Protein 1KS5 (pdb70)

B-factor: mean 24.03, std 9.46, range [11.28, 60.17]

Nearest PDB structures (foldseek):
  1ks5-assembly1_A  TM=1.005E+00  e=7.597E-47  Aspergillus niger
  7eej-assembly1_A  TM=9.733E-01  e=2.278E-31  Chaetomium sp.
  4npr-assembly1_A  TM=9.470E-01  e=6.626E-25  Aspergillus niveus
  3vlb-assembly2_D  TM=9.330E-01  e=2.491E-25  Aspergillus aculeatus
  2jem-assembly2_B  TM=8.799E-01  e=4.625E-18  Bacillus licheniformis

Structure (mmCIF, N/CA/C/O backbone):
data_1KS5
#
_entry.id   1KS5
#
_cell.length_a   131.57
_cell.length_b   131.57
_cell.length_c   71.64
_cell.angle_alpha   90.00
_cell.angle_beta   90.00
_cell.angle_gamma   90.00
#
_symmetry.space_group_name_H-M   'I 4 2 2'
#
loop_
_entity.id
_entity.type
_entity.pdbx_description
1 polymer 'Endoglucanase A'
2 water water
#
loop_
_atom_site.group_PDB
_atom_site.id
_atom_site.type_symbol
_atom_site.label_atom_id
_atom_site.label_alt_id
_atom_site.label_comp_id
_atom_site.label_asym_id
_atom_site.label_entity_id
_atom_site.label_seq_id
_atom_site.pdbx_PDB_ins_code
_atom_site.Cartn_x
_atom_site.Cartn_y
_atom_site.Cartn_z
_atom_site.occupancy
_atom_site.B_iso_or_equiv
_atom_site.auth_seq_id
_atom_site.auth_comp_id
_atom_site.auth_asym_id
_atom_site.auth_atom_id
_atom_site.pdbx_PDB_model_num
ATOM 1 N N . GLN A 1 1 ? 106.612 87.514 -23.687 1.00 27.63 1 GLN A N 1
ATOM 2 C CA . GLN A 1 1 ? 106.620 88.080 -22.314 1.00 27.90 1 GLN A CA 1
ATOM 3 C C . GLN A 1 1 ? 106.037 87.053 -21.347 1.00 27.12 1 GLN A C 1
ATOM 4 O O . GLN A 1 1 ? 104.998 86.459 -21.630 1.00 26.32 1 GLN A O 1
ATOM 10 N N . THR A 1 2 ? 106.717 86.832 -20.224 1.00 24.15 2 THR A N 1
ATOM 11 C CA . THR A 1 2 ? 106.249 85.893 -19.207 1.00 23.87 2 THR A CA 1
ATOM 12 C C . THR A 1 2 ? 105.910 86.731 -17.987 1.00 22.71 2 THR A C 1
ATOM 13 O O . THR A 1 2 ? 106.769 87.440 -17.455 1.00 23.23 2 THR A O 1
ATOM 17 N N . MET A 1 3 ? 104.659 86.656 -17.546 1.00 18.13 3 MET A N 1
ATOM 18 C CA . MET A 1 3 ? 104.208 87.451 -16.414 1.00 18.39 3 MET A CA 1
ATOM 19 C C . MET A 1 3 ? 103.657 86.575 -15.303 1.00 19.06 3 MET A C 1
ATOM 20 O O . MET A 1 3 ? 102.645 85.894 -15.488 1.00 17.45 3 MET A O 1
ATOM 25 N N . CYS A 1 4 ? 104.318 86.602 -14.148 1.00 18.14 4 CYS A N 1
ATOM 26 C CA . CYS A 1 4 ? 103.893 85.786 -13.020 1.00 19.67 4 CYS A CA 1
ATOM 27 C C . CYS A 1 4 ? 103.602 86.550 -11.726 1.00 20.37 4 CYS A C 1
ATOM 28 O O . CYS A 1 4 ? 103.196 85.938 -10.740 1.00 20.75 4 CYS A O 1
ATOM 31 N N . SER A 1 5 ? 103.815 87.863 -11.705 1.00 20.45 5 SER A N 1
ATOM 32 C CA . SER A 1 5 ? 103.530 88.623 -10.487 1.00 20.85 5 SER A CA 1
ATOM 33 C C . SER A 1 5 ? 102.025 88.894 -10.417 1.00 20.62 5 SER A C 1
ATOM 34 O O . SER A 1 5 ? 101.282 88.438 -11.286 1.00 19.89 5 SER A O 1
ATOM 37 N N . GLN A 1 6 ? 101.566 89.629 -9.405 1.00 19.66 6 GLN A N 1
ATOM 38 C CA . GLN A 1 6 ? 100.126 89.862 -9.258 1.00 20.55 6 GLN A CA 1
ATOM 39 C C . GLN A 1 6 ? 99.422 90.631 -10.371 1.00 18.98 6 GLN A C 1
ATOM 40 O O . GLN A 1 6 ? 98.326 90.248 -10.790 1.00 18.73 6 GLN A O 1
ATOM 46 N N . TYR A 1 7 ? 100.032 91.717 -10.836 1.00 15.99 7 TYR A N 1
ATOM 47 C CA . TYR A 1 7 ? 99.434 92.535 -11.886 1.00 15.81 7 TYR A CA 1
ATOM 48 C C . TYR A 1 7 ? 100.481 92.920 -12.917 1.00 15.69 7 TYR A C 1
ATOM 49 O O . TYR A 1 7 ? 101.442 93.617 -12.593 1.00 15.17 7 TYR A O 1
ATOM 58 N N . ASP A 1 8 ? 100.302 92.461 -14.151 1.00 14.60 8 ASP A N 1
ATOM 59 C CA . ASP A 1 8 ? 101.232 92.795 -15.223 1.00 15.90 8 ASP A CA 1
ATOM 60 C C . ASP A 1 8 ? 100.461 92.915 -16.515 1.00 17.97 8 ASP A C 1
ATOM 61 O O . ASP A 1 8 ? 99.427 92.268 -16.690 1.00 16.29 8 ASP A O 1
ATOM 66 N N . SER A 1 9 ? 100.975 93.731 -17.426 1.00 17.05 9 SER A N 1
ATOM 67 C CA . SER A 1 9 ? 100.336 93.914 -18.717 1.00 17.84 9 SER A CA 1
ATOM 68 C C . SER A 1 9 ? 101.380 94.053 -19.810 1.00 18.81 9 SER A C 1
ATOM 69 O O . SER A 1 9 ? 102.467 94.583 -19.586 1.00 19.04 9 SER A O 1
ATOM 72 N N . ALA A 1 10 ? 101.040 93.554 -20.989 1.00 15.77 10 ALA A N 1
ATOM 73 C CA . ALA A 1 10 ? 101.895 93.659 -22.157 1.00 16.35 10 ALA A CA 1
ATOM 74 C C . ALA A 1 10 ? 100.924 94.206 -23.183 1.00 17.62 10 ALA A C 1
ATOM 75 O O . ALA A 1 10 ? 99.786 93.741 -23.265 1.00 15.48 10 ALA A O 1
ATOM 77 N N . SER A 1 11 ? 101.337 95.201 -23.952 1.00 17.10 11 SER A N 1
ATOM 78 C CA . SER A 1 11 ? 100.416 95.736 -24.932 1.00 18.52 11 SER A CA 1
ATOM 79 C C . SER A 1 11 ? 101.020 96.122 -26.268 1.00 19.44 11 SER A C 1
ATOM 80 O O . SER A 1 11 ? 102.209 96.402 -26.390 1.00 18.02 11 SER A O 1
ATOM 83 N N . SER A 1 12 ? 100.159 96.101 -27.274 1.00 20.61 12 SER A N 1
ATOM 84 C CA . SER A 1 12 ? 100.501 96.477 -28.631 1.00 20.96 12 SER A CA 1
ATOM 85 C C . SER A 1 12 ? 99.172 97.075 -29.076 1.00 21.06 12 SER A C 1
ATOM 86 O O . SER A 1 12 ? 98.305 96.379 -29.607 1.00 20.95 12 SER A O 1
ATOM 89 N N . PRO A 1 13 ? 98.984 98.377 -28.819 1.00 20.98 13 PRO A N 1
ATOM 90 C CA . PRO A 1 13 ? 97.761 99.104 -29.166 1.00 21.81 13 PRO A CA 1
ATOM 91 C C . PRO A 1 13 ? 97.097 98.585 -30.434 1.00 21.32 13 PRO A C 1
ATOM 92 O O . PRO A 1 13 ? 97.744 98.435 -31.471 1.00 21.31 13 PRO A O 1
ATOM 96 N N . PRO A 1 14 ? 95.783 98.318 -30.368 1.00 20.92 14 PRO A N 1
ATOM 97 C CA . PRO A 1 14 ? 94.920 98.483 -29.191 1.00 18.35 14 PRO A CA 1
ATOM 98 C C . PRO A 1 14 ? 94.796 97.269 -28.263 1.00 17.49 14 PRO A C 1
ATOM 99 O O . PRO A 1 14 ? 93.995 97.289 -27.328 1.00 18.50 14 PRO A O 1
ATOM 103 N N . TYR A 1 15 ? 95.582 96.226 -28.507 1.00 16.47 15 TYR A N 1
ATOM 104 C CA . TYR A 1 15 ? 95.491 95.014 -27.701 1.00 14.73 15 TYR A CA 1
ATOM 105 C C . TYR A 1 15 ? 96.431 94.914 -26.501 1.00 15.52 15 TYR A C 1
ATOM 106 O O . TYR A 1 15 ? 97.505 95.510 -26.475 1.00 16.11 15 TYR A O 1
ATOM 115 N N . SER A 1 16 ? 96.004 94.144 -25.506 1.00 12.95 16 SER A N 1
ATOM 116 C CA . SER A 1 16 ? 96.801 93.926 -24.310 1.00 12.97 16 SER A CA 1
ATOM 117 C C . SER A 1 16 ? 96.541 92.525 -23.771 1.00 13.49 16 SER A C 1
ATOM 118 O O . SER A 1 16 ? 95.486 91.934 -24.027 1.00 11.28 16 SER A O 1
ATOM 121 N N . VAL A 1 17 ? 97.530 91.986 -23.068 1.00 12.43 17 VAL A N 1
ATOM 122 C CA . VAL A 1 17 ? 97.424 90.680 -22.429 1.00 12.03 17 VAL A CA 1
ATOM 123 C C . VAL A 1 17 ? 97.729 91.025 -20.980 1.00 14.45 17 VAL A C 1
ATOM 124 O O . VAL A 1 17 ? 98.761 91.642 -20.687 1.00 14.47 17 VAL A O 1
ATOM 128 N N . ASN A 1 18 ? 96.829 90.638 -20.084 1.00 13.77 18 ASN A N 1
ATOM 129 C CA . ASN A 1 18 ? 96.961 90.983 -18.679 1.00 15.29 18 ASN A CA 1
ATOM 130 C C . ASN A 1 18 ? 96.960 89.840 -17.669 1.00 16.09 18 ASN A C 1
ATOM 131 O O . ASN A 1 18 ? 96.102 88.954 -17.710 1.00 15.39 18 ASN A O 1
ATOM 136 N N . GLN A 1 19 ? 97.933 89.883 -16.764 1.00 15.20 19 GLN A N 1
ATOM 137 C CA . GLN A 1 19 ? 98.062 88.920 -15.671 1.00 15.32 19 GLN A CA 1
ATOM 138 C C . GLN A 1 19 ? 97.322 89.664 -14.564 1.00 16.33 19 GLN A C 1
ATOM 139 O O . GLN A 1 19 ? 97.644 90.816 -14.264 1.00 13.42 19 GLN A O 1
ATOM 145 N N . ASN A 1 20 ? 96.318 89.025 -13.976 1.00 14.43 20 ASN A N 1
ATOM 146 C CA . ASN A 1 20 ? 95.521 89.680 -12.949 1.00 17.05 20 ASN A CA 1
ATOM 147 C C . ASN A 1 20 ? 95.088 88.712 -11.844 1.00 17.63 20 ASN A C 1
ATOM 148 O O . ASN A 1 20 ? 94.020 88.105 -11.913 1.00 16.69 20 ASN A O 1
ATOM 153 N N . LEU A 1 21 ? 95.941 88.578 -10.831 1.00 16.38 21 LEU A N 1
ATOM 154 C CA . LEU A 1 21 ? 95.690 87.695 -9.694 1.00 19.74 21 LEU A CA 1
ATOM 155 C C . LEU A 1 21 ? 95.082 88.492 -8.542 1.00 20.61 21 LEU A C 1
ATOM 156 O O . LEU A 1 21 ? 95.574 88.432 -7.416 1.00 21.35 21 LEU A O 1
ATOM 161 N N . TRP A 1 22 ? 94.007 89.223 -8.810 1.00 21.77 22 TRP A N 1
ATOM 162 C CA . TRP A 1 22 ? 93.407 90.044 -7.766 1.00 25.70 22 TRP A CA 1
ATOM 163 C C . TRP A 1 22 ? 92.902 89.292 -6.531 1.00 25.97 22 TRP A C 1
ATOM 164 O O . TRP A 1 22 ? 92.843 89.864 -5.440 1.00 25.06 22 TRP A O 1
ATOM 175 N N . GLY A 1 23 ? 92.542 88.022 -6.690 1.00 26.21 23 GLY A N 1
ATOM 176 C CA . GLY A 1 23 ? 92.054 87.258 -5.550 1.00 27.86 23 GLY A CA 1
ATOM 177 C C . GLY A 1 23 ? 93.092 86.308 -4.981 1.00 28.82 23 GLY A C 1
ATOM 178 O O . GLY A 1 23 ? 92.761 85.362 -4.265 1.00 29.31 23 GLY A O 1
ATOM 179 N N . GLU A 1 24 ? 94.352 86.580 -5.296 1.00 30.64 24 GLU A N 1
ATOM 180 C CA . GLU A 1 24 ? 95.492 85.771 -4.873 1.00 34.25 24 GLU A CA 1
ATOM 181 C C . GLU A 1 24 ? 95.575 85.431 -3.385 1.00 36.66 24 GLU A C 1
ATOM 182 O O . GLU A 1 24 ? 95.893 84.299 -3.018 1.00 37.63 24 GLU A O 1
ATOM 188 N N . TYR A 1 25 ? 95.304 86.409 -2.532 1.00 37.87 25 TYR A N 1
ATOM 189 C CA . TYR A 1 25 ? 95.387 86.200 -1.091 1.00 40.50 25 TYR A CA 1
ATOM 190 C C . TYR A 1 25 ? 94.301 85.312 -0.488 1.00 39.01 25 TYR A C 1
ATOM 191 O O . TYR A 1 25 ? 94.362 84.975 0.695 1.00 38.79 25 TYR A O 1
ATOM 200 N N .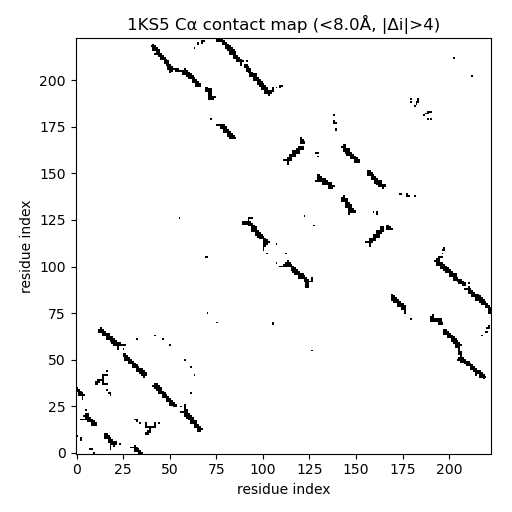 GLN A 1 26 ? 93.317 84.927 -1.294 1.00 37.43 26 GLN A N 1
ATOM 201 C CA . GLN A 1 26 ? 92.232 84.076 -0.814 1.00 36.09 26 GLN A CA 1
ATOM 202 C C . GLN A 1 26 ? 92.587 82.594 -0.892 1.00 34.55 26 GLN A C 1
ATOM 203 O O . GLN A 1 26 ? 91.790 81.739 -0.505 1.00 35.10 26 GLN A O 1
ATOM 209 N N . GLY A 1 27 ? 93.777 82.289 -1.398 1.00 32.24 27 GLY A N 1
ATOM 210 C CA . GLY A 1 27 ? 94.181 80.901 -1.513 1.00 29.45 27 GLY A CA 1
ATOM 211 C C . GLY A 1 27 ? 95.676 80.721 -1.645 1.00 28.23 27 GLY A C 1
ATOM 212 O O . GLY A 1 27 ? 96.451 81.630 -1.344 1.00 28.10 27 GLY A O 1
ATOM 213 N N . THR A 1 28 ? 96.077 79.535 -2.089 1.00 26.05 28 THR A N 1
ATOM 214 C CA . THR A 1 28 ? 97.483 79.204 -2.275 1.00 24.77 28 THR A CA 1
ATOM 215 C C . THR A 1 28 ? 97.688 78.626 -3.668 1.00 23.67 28 THR A C 1
ATOM 216 O O . THR A 1 28 ? 96.926 77.768 -4.112 1.00 20.76 28 THR A O 1
ATOM 220 N N . GLY A 1 29 ? 98.723 79.098 -4.355 1.00 23.50 29 GLY A N 1
ATOM 221 C CA . GLY A 1 29 ? 99.001 78.600 -5.688 1.00 23.15 29 GLY A CA 1
ATOM 222 C C . GLY A 1 29 ? 99.903 79.524 -6.480 1.00 22.75 29 GLY A C 1
ATOM 223 O O . GLY A 1 29 ? 100.553 80.409 -5.922 1.00 21.27 29 GLY A O 1
ATOM 224 N N . SER A 1 30 ? 99.943 79.313 -7.789 1.00 20.96 30 SER A N 1
ATOM 225 C CA . SER A 1 30 ? 100.764 80.131 -8.667 1.00 20.21 30 SER A CA 1
ATOM 226 C C . SER A 1 30 ? 100.142 80.167 -10.052 1.00 18.70 30 SER A C 1
ATOM 227 O O . SER A 1 30 ? 99.388 79.272 -10.435 1.00 18.58 30 SER A O 1
ATOM 230 N N . GLN A 1 31 ? 100.468 81.211 -10.801 1.00 17.35 31 GLN A N 1
ATOM 231 C CA . GLN A 1 31 ? 99.939 81.368 -12.141 1.00 15.52 31 GLN A CA 1
ATOM 232 C C . GLN A 1 31 ? 100.770 82.376 -12.922 1.00 15.34 31 GLN A C 1
ATOM 233 O O . GLN A 1 31 ? 101.181 83.413 -12.388 1.00 14.76 31 GLN A O 1
ATOM 239 N N . CYS A 1 32 ? 101.034 82.041 -14.179 1.00 14.75 32 CYS A N 1
ATOM 240 C CA . CYS A 1 32 ? 101.779 82.915 -15.072 1.00 15.47 32 CYS A CA 1
ATOM 241 C C . CYS A 1 32 ? 101.016 83.012 -16.384 1.00 16.41 32 CYS A C 1
ATOM 242 O O . CYS A 1 32 ? 100.312 82.070 -16.782 1.00 16.27 32 CYS A O 1
ATOM 245 N N . VAL A 1 33 ? 101.168 84.147 -17.053 1.00 15.61 33 VAL A N 1
ATOM 246 C CA . VAL A 1 33 ? 100.561 84.357 -18.359 1.00 14.70 33 VAL A CA 1
ATOM 247 C C . VAL A 1 33 ? 101.733 84.434 -19.333 1.00 16.09 33 VAL A C 1
ATOM 248 O O . VAL A 1 33 ? 102.751 85.071 -19.041 1.00 16.06 33 VAL A O 1
ATOM 252 N N . TYR A 1 34 ? 101.592 83.767 -20.471 1.00 15.08 34 TYR A N 1
ATOM 253 C CA . TYR A 1 34 ? 102.625 83.744 -21.495 1.00 16.93 34 TYR A CA 1
ATOM 254 C C . TYR A 1 34 ? 102.077 84.359 -22.779 1.00 17.06 34 TYR A C 1
ATOM 255 O O . TYR A 1 34 ? 101.045 83.921 -23.290 1.00 16.41 34 TYR A O 1
ATOM 264 N N . VAL A 1 35 ? 102.759 85.377 -23.291 1.00 16.34 35 VAL A N 1
ATOM 265 C CA . VAL A 1 35 ? 102.336 86.018 -24.528 1.00 16.56 35 VAL A CA 1
ATOM 266 C C . VAL A 1 35 ? 102.918 85.203 -25.674 1.00 17.70 35 VAL A C 1
ATOM 267 O O . VAL A 1 35 ? 104.133 85.018 -25.756 1.00 17.45 35 VAL A O 1
ATOM 271 N N . ASP A 1 36 ? 102.057 84.698 -26.549 1.00 16.75 36 ASP A N 1
ATOM 272 C CA . ASP A 1 36 ? 102.524 83.911 -27.682 1.00 19.19 36 ASP A CA 1
ATOM 273 C C . ASP A 1 36 ? 102.694 84.805 -28.907 1.00 21.23 36 ASP A C 1
ATOM 274 O O . ASP A 1 36 ? 103.701 84.725 -29.617 1.00 22.26 36 ASP A O 1
ATOM 279 N N . LYS A 1 37 ? 101.713 85.665 -29.146 1.00 20.73 37 LYS A N 1
ATOM 280 C CA . LYS A 1 37 ? 101.767 86.592 -30.267 1.00 22.51 37 LYS A CA 1
ATOM 281 C C . LYS A 1 37 ? 100.864 87.776 -29.955 1.00 21.99 37 LYS A C 1
ATOM 282 O O . LYS A 1 37 ? 99.667 87.611 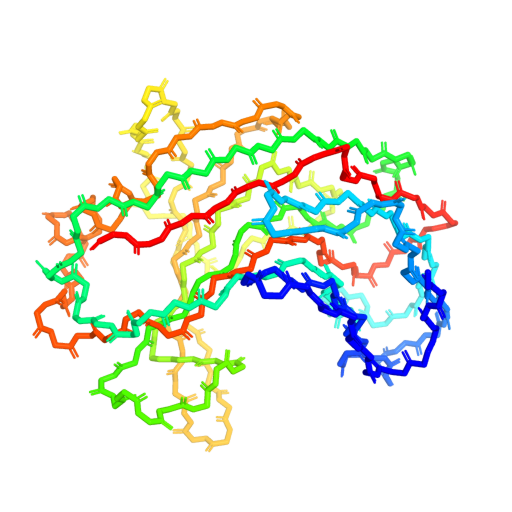-29.724 1.00 23.62 37 LYS A O 1
ATOM 288 N N . LEU A 1 38 ? 101.443 88.968 -29.929 1.00 18.89 38 LEU A N 1
ATOM 289 C CA . LEU A 1 38 ? 100.676 90.173 -29.639 1.00 20.09 38 LEU A CA 1
ATOM 290 C C . LEU A 1 38 ? 101.024 91.264 -30.643 1.00 20.91 38 LEU A C 1
ATOM 291 O O . LEU A 1 38 ? 102.185 91.650 -30.777 1.00 19.12 38 LEU A O 1
ATOM 296 N N . SER A 1 39 ? 100.015 91.752 -31.356 1.00 20.42 39 SER A N 1
ATOM 297 C CA . SER A 1 39 ? 100.225 92.808 -32.336 1.00 21.41 39 SER A CA 1
ATOM 298 C C . SER A 1 39 ? 98.957 93.643 -32.409 1.00 22.27 39 SER A C 1
ATOM 299 O O . SER A 1 39 ? 97.988 93.376 -31.697 1.00 20.52 39 SER A O 1
ATOM 302 N N . SER A 1 40 ? 98.960 94.650 -33.273 1.00 23.59 40 SER A N 1
ATOM 303 C CA . SER A 1 40 ? 97.803 95.520 -33.425 1.00 24.70 40 SER A CA 1
ATOM 304 C C . SER A 1 40 ? 96.615 94.793 -34.055 1.00 24.57 40 SER A C 1
ATOM 305 O O . SER A 1 40 ? 95.509 95.329 -34.099 1.00 27.03 40 SER A O 1
ATOM 308 N N . SER A 1 41 ? 96.831 93.569 -34.529 1.00 23.08 41 SER A N 1
ATOM 309 C CA . SER A 1 41 ? 95.753 92.816 -35.168 1.00 23.47 41 SER A CA 1
ATOM 310 C C . SER A 1 41 ? 95.136 91.697 -34.331 1.00 21.61 41 SER A C 1
ATOM 311 O O . SER A 1 41 ? 94.194 91.036 -34.768 1.00 19.34 41 SER A O 1
ATOM 314 N N . GLY A 1 42 ? 95.656 91.472 -33.131 1.00 19.71 42 GLY A N 1
ATOM 315 C CA . GLY A 1 42 ? 95.089 90.417 -32.313 1.00 16.91 42 GLY A CA 1
ATOM 316 C C . GLY A 1 42 ? 96.036 89.897 -31.257 1.00 17.83 42 GLY A C 1
ATOM 317 O O . GLY A 1 42 ? 97.229 90.212 -31.263 1.00 17.19 42 GLY A O 1
ATOM 318 N N . ALA A 1 43 ? 95.504 89.083 -30.353 1.00 17.06 43 ALA A N 1
ATOM 319 C CA . ALA A 1 43 ? 96.306 88.534 -29.274 1.00 17.14 43 ALA A CA 1
ATOM 320 C C . ALA A 1 43 ? 96.224 87.021 -29.181 1.00 17.37 43 ALA A C 1
ATOM 321 O O . ALA A 1 43 ? 95.163 86.423 -29.358 1.00 18.02 43 ALA A O 1
ATOM 323 N N . SER A 1 44 ? 97.366 86.411 -28.902 1.00 16.48 44 SER A N 1
ATOM 324 C CA . SER A 1 44 ? 97.464 84.973 -28.733 1.00 15.85 44 SER A CA 1
ATOM 325 C C . SER A 1 44 ? 98.273 84.788 -27.452 1.00 15.51 44 SER A C 1
ATOM 326 O O . SER A 1 44 ? 99.370 85.336 -27.319 1.00 12.47 44 SER A O 1
ATOM 329 N N . TRP A 1 45 ? 97.728 84.033 -26.506 1.00 13.59 45 TRP A N 1
ATOM 330 C CA . TRP A 1 45 ? 98.408 83.825 -25.235 1.00 13.43 45 TRP A CA 1
ATOM 331 C C . TRP A 1 45 ? 97.912 82.584 -24.517 1.00 14.04 45 TRP A C 1
ATOM 332 O O . TRP A 1 45 ? 96.929 81.964 -24.923 1.00 14.00 45 TRP A O 1
ATOM 343 N N . HIS A 1 46 ? 98.611 82.201 -23.457 1.00 14.45 46 HIS A N 1
ATOM 344 C CA . HIS A 1 46 ? 98.163 81.071 -22.669 1.00 13.50 46 HIS A CA 1
ATOM 345 C C . HIS A 1 46 ? 98.546 81.291 -21.219 1.00 14.65 46 HIS A C 1
ATOM 346 O O . HIS A 1 46 ? 99.394 82.128 -20.911 1.00 14.62 46 HIS A O 1
ATOM 353 N N . THR A 1 47 ? 97.883 80.578 -20.320 1.00 14.57 47 THR A N 1
ATOM 354 C CA . THR A 1 47 ? 98.179 80.725 -18.909 1.00 14.52 47 THR A CA 1
ATOM 355 C C . THR A 1 47 ? 98.111 79.370 -18.229 1.00 15.84 47 THR A C 1
ATOM 356 O O . THR A 1 47 ? 97.238 78.557 -18.532 1.00 15.27 47 THR A O 1
ATOM 360 N N . GLU A 1 48 ? 99.063 79.116 -17.338 1.00 15.81 48 GLU A N 1
ATOM 361 C CA . GLU A 1 48 ? 99.087 77.866 -16.588 1.00 17.46 48 GLU A CA 1
ATOM 362 C C . GLU A 1 48 ? 98.879 78.235 -15.130 1.00 15.81 48 GLU A C 1
ATOM 363 O O . GLU A 1 48 ? 99.508 79.169 -14.619 1.00 14.27 48 GLU A O 1
ATOM 369 N N . TRP A 1 49 ? 97.995 77.509 -14.457 1.00 15.19 49 TRP A N 1
ATOM 370 C CA . TRP A 1 49 ? 97.696 77.821 -13.070 1.00 14.95 49 TRP A CA 1
ATOM 371 C C . TRP A 1 49 ? 97.332 76.644 -12.187 1.00 15.73 49 TRP A C 1
ATOM 372 O O . TRP A 1 49 ? 96.880 75.605 -12.662 1.00 15.65 49 TRP A O 1
ATOM 383 N N . THR A 1 50 ? 97.528 76.846 -10.889 1.00 15.13 50 THR A N 1
ATOM 384 C CA . THR A 1 50 ? 97.188 75.870 -9.866 1.00 16.68 50 THR A CA 1
ATOM 385 C C . THR A 1 50 ? 96.752 76.698 -8.662 1.00 17.63 50 THR A C 1
ATOM 386 O O . THR A 1 50 ? 97.504 77.556 -8.189 1.00 17.26 50 THR A O 1
ATOM 390 N N . TRP A 1 51 ? 95.533 76.462 -8.188 1.00 17.40 51 TRP A N 1
ATOM 391 C CA . TRP A 1 51 ? 95.004 77.181 -7.040 1.00 18.81 51 TRP A CA 1
ATOM 392 C C . TRP A 1 51 ? 94.281 76.237 -6.089 1.00 21.19 51 TRP A C 1
ATOM 393 O O . TRP A 1 51 ? 93.566 75.332 -6.527 1.00 19.51 51 TRP A O 1
ATOM 404 N N . SER A 1 52 ? 94.473 76.466 -4.792 1.00 22.75 52 SER A N 1
ATOM 405 C CA . SER A 1 52 ? 93.832 75.671 -3.745 1.00 25.50 52 SER A CA 1
ATOM 406 C C . SER A 1 52 ? 93.290 76.624 -2.684 1.00 26.93 52 SER A C 1
ATOM 407 O O . SER A 1 52 ? 93.809 77.728 -2.510 1.00 25.74 52 SER A O 1
ATOM 410 N N . GLY A 1 53 ? 92.247 76.199 -1.977 1.00 27.57 53 GLY A N 1
ATOM 411 C CA . GLY A 1 53 ? 91.675 77.031 -0.935 1.00 30.23 53 GLY A CA 1
ATOM 412 C C . GLY A 1 53 ? 90.661 78.047 -1.425 1.00 32.23 53 GLY A C 1
ATOM 413 O O . GLY A 1 53 ? 90.567 78.321 -2.622 1.00 31.28 53 GLY A O 1
ATOM 414 N N . GLY A 1 54 ? 89.901 78.608 -0.489 1.00 33.99 54 GLY A N 1
ATOM 415 C CA . GLY A 1 54 ? 88.897 79.597 -0.835 1.00 35.80 54 GLY A CA 1
ATOM 416 C C . GLY A 1 54 ? 87.956 79.111 -1.918 1.00 37.20 54 GLY A C 1
ATOM 417 O O . GLY A 1 54 ? 87.796 79.760 -2.952 1.00 37.43 54 GLY A O 1
ATOM 418 N N . GLU A 1 55 ? 87.331 77.963 -1.686 1.00 37.90 55 GLU A N 1
ATOM 419 C CA . GLU A 1 55 ? 86.406 77.398 -2.658 1.00 39.67 55 GLU A CA 1
ATOM 420 C C . GLU A 1 55 ? 85.306 78.416 -2.939 1.00 37.95 55 GLU A C 1
ATOM 421 O O . GLU A 1 55 ? 84.829 79.097 -2.028 1.00 38.02 55 GLU A O 1
ATOM 427 N N . GLY A 1 56 ? 84.922 78.536 -4.205 1.00 35.85 56 GLY A N 1
ATOM 428 C CA . GLY A 1 56 ? 83.873 79.472 -4.563 1.00 34.69 56 GLY A CA 1
ATOM 429 C C . GLY A 1 56 ? 84.324 80.903 -4.791 1.00 33.34 56 GLY A C 1
ATOM 430 O O . GLY A 1 56 ? 83.530 81.733 -5.229 1.00 34.53 56 GLY A O 1
ATOM 431 N N . THR A 1 57 ? 85.585 81.206 -4.495 1.00 31.15 57 THR A N 1
ATOM 432 C CA . THR A 1 57 ? 86.102 82.559 -4.695 1.00 29.67 57 THR A CA 1
ATOM 433 C C . THR A 1 57 ? 87.112 82.587 -5.842 1.00 27.48 57 THR A C 1
ATOM 434 O O . THR A 1 57 ? 87.990 81.728 -5.932 1.00 26.85 57 THR A O 1
ATOM 438 N N . VAL A 1 58 ? 86.987 83.577 -6.717 1.00 26.13 58 VAL A N 1
ATOM 439 C CA . VAL A 1 58 ? 87.895 83.698 -7.852 1.00 23.72 58 VAL A CA 1
ATOM 440 C C . VAL A 1 58 ? 89.273 84.204 -7.424 1.00 21.80 58 VAL A C 1
ATOM 441 O O . VAL A 1 58 ? 89.394 85.190 -6.695 1.00 22.60 58 VAL A O 1
ATOM 445 N N . LYS A 1 59 ? 90.311 83.509 -7.878 1.00 18.09 59 LYS A N 1
ATOM 446 C CA . LYS A 1 59 ? 91.687 83.867 -7.554 1.00 17.28 59 LYS A CA 1
ATOM 447 C C . LYS A 1 59 ? 92.284 84.792 -8.615 1.00 17.64 59 LYS A C 1
ATOM 448 O O . LYS A 1 59 ? 93.136 85.639 -8.322 1.00 17.85 59 LYS A O 1
ATOM 454 N N . SER A 1 60 ? 91.833 84.632 -9.850 1.00 15.94 60 SER A N 1
ATOM 455 C CA . SER A 1 60 ? 92.370 85.441 -10.926 1.00 15.28 60 SER A CA 1
ATOM 456 C C . SER A 1 60 ? 91.464 85.519 -12.137 1.00 15.36 60 SER A C 1
ATOM 457 O O . SER A 1 60 ? 90.500 84.765 -12.273 1.00 14.81 60 SER A O 1
ATOM 460 N N . TYR A 1 61 ? 91.791 86.458 -13.011 1.00 13.67 61 TYR A N 1
ATOM 461 C CA . TYR A 1 61 ? 91.082 86.623 -14.267 1.00 15.07 61 TYR A CA 1
ATOM 462 C C . TYR A 1 61 ? 92.096 87.155 -15.266 1.00 15.11 61 TYR A C 1
ATOM 463 O O . TYR A 1 61 ? 92.074 88.334 -15.629 1.00 16.48 61 TYR A O 1
ATOM 472 N N . SER A 1 62 ? 93.012 86.281 -15.674 1.00 15.39 62 SER A N 1
ATOM 473 C CA . SER A 1 62 ? 94.025 86.638 -16.664 1.00 16.91 62 SER A CA 1
ATOM 474 C C . SER A 1 62 ? 93.204 86.842 -17.930 1.00 16.62 62 SER A C 1
ATOM 475 O O . SER A 1 62 ? 92.252 86.099 -18.186 1.00 14.84 62 SER A O 1
ATOM 478 N N . ASN A 1 63 ? 93.575 87.823 -18.742 1.00 13.97 63 ASN A N 1
ATOM 479 C CA . ASN A 1 63 ? 92.759 88.123 -19.903 1.00 13.18 63 ASN A CA 1
ATOM 480 C C . ASN A 1 63 ? 93.500 88.930 -20.951 1.00 13.15 63 ASN A C 1
ATOM 481 O O . ASN A 1 63 ? 94.640 89.338 -20.742 1.00 13.52 63 ASN A O 1
ATOM 486 N N . SER A 1 64 ? 92.839 89.133 -22.087 1.00 12.04 64 SER A N 1
ATOM 487 C CA . SER A 1 64 ? 93.370 89.992 -23.133 1.00 11.53 64 SER A CA 1
ATOM 488 C C . SER A 1 64 ? 92.280 91.054 -23.250 1.00 13.75 64 SER A C 1
ATOM 489 O O . SER A 1 64 ? 91.093 90.762 -23.080 1.00 14.18 64 SER A O 1
ATOM 492 N N . GLY A 1 65 ? 92.676 92.298 -23.477 1.00 14.26 65 GLY A N 1
ATOM 493 C CA . GLY A 1 65 ? 91.691 93.353 -23.588 1.00 13.44 65 GLY A CA 1
ATOM 494 C C . GLY A 1 65 ? 91.939 94.205 -24.811 1.00 15.53 65 GLY A C 1
ATOM 495 O O . GLY A 1 65 ? 92.929 94.015 -25.523 1.00 13.16 65 GLY A O 1
ATOM 496 N N . VAL A 1 66 ? 91.032 95.138 -25.066 1.00 15.71 66 VAL A N 1
ATOM 497 C CA . VAL A 1 66 ? 91.183 96.034 -26.201 1.00 17.32 66 VAL A CA 1
ATOM 498 C C . VAL A 1 66 ? 90.777 97.433 -25.757 1.00 18.68 66 VAL A C 1
ATOM 499 O O . VAL A 1 66 ? 89.830 97.603 -24.985 1.00 17.37 66 VAL A O 1
ATOM 503 N N . THR A 1 67 ? 91.522 98.433 -26.213 1.00 18.32 67 THR A N 1
ATOM 504 C CA . THR A 1 67 ? 91.221 99.810 -25.863 1.00 22.00 67 THR A CA 1
ATOM 505 C C . THR A 1 67 ? 90.365 100.386 -26.990 1.00 22.36 67 THR A C 1
ATOM 506 O O . THR A 1 67 ? 90.499 99.984 -28.147 1.00 20.52 67 THR A O 1
ATOM 510 N N . PHE A 1 68 ? 89.482 101.320 -26.654 1.00 21.56 68 PHE A N 1
ATOM 511 C CA . PHE A 1 68 ? 88.587 101.898 -27.651 1.00 23.05 68 PHE A CA 1
ATOM 512 C C . PHE A 1 68 ? 87.997 103.194 -27.114 1.00 24.35 68 PHE A C 1
ATOM 513 O O . PHE A 1 68 ? 88.109 103.483 -25.925 1.00 23.64 68 PHE A O 1
ATOM 521 N N . ASN A 1 69 ? 87.370 103.970 -27.991 1.00 26.68 69 ASN A N 1
ATOM 522 C CA . ASN A 1 69 ? 86.750 105.223 -27.576 1.00 29.05 69 ASN A CA 1
ATOM 523 C C . ASN A 1 69 ? 85.478 104.904 -26.810 1.00 27.84 69 ASN A C 1
ATOM 524 O O . ASN A 1 69 ? 84.518 104.381 -27.373 1.00 28.02 69 ASN A O 1
ATOM 529 N N . LYS A 1 70 ? 85.484 105.206 -25.520 1.00 27.72 70 LYS A N 1
ATOM 530 C CA . LYS A 1 70 ? 84.333 104.941 -24.670 1.00 29.42 70 LYS A CA 1
ATOM 531 C C . LYS A 1 70 ? 83.145 105.768 -25.140 1.00 29.67 70 LYS A C 1
ATOM 532 O O . LYS A 1 70 ? 83.283 106.951 -25.453 1.00 29.60 70 LYS A O 1
ATOM 538 N N . LYS A 1 71 ? 81.981 105.134 -25.204 1.00 28.97 71 LYS A N 1
ATOM 539 C CA . LYS A 1 71 ? 80.778 105.811 -25.662 1.00 29.74 71 LYS A CA 1
ATOM 540 C C . LYS A 1 71 ? 79.515 105.175 -25.101 1.00 28.81 71 LYS A C 1
ATOM 541 O O . LYS A 1 71 ? 79.547 104.076 -24.543 1.00 27.51 71 LYS A O 1
ATOM 547 N N . LEU A 1 72 ? 78.404 105.885 -25.258 1.00 26.96 72 LEU A N 1
ATOM 548 C CA . LEU A 1 72 ? 77.104 105.424 -24.795 1.00 26.14 72 LEU A CA 1
ATOM 549 C C . LEU A 1 72 ? 76.762 104.126 -25.518 1.00 24.56 72 LEU A C 1
ATOM 550 O O . LEU A 1 72 ? 76.980 104.013 -26.722 1.00 24.52 72 LEU A O 1
ATOM 555 N N . VAL A 1 73 ? 76.232 103.149 -24.788 1.00 23.46 73 VAL A N 1
ATOM 556 C CA . VAL A 1 73 ? 75.865 101.878 -25.400 1.00 22.86 73 VAL A CA 1
ATOM 557 C C . VAL A 1 73 ? 74.877 102.110 -26.543 1.00 23.50 73 VAL A C 1
ATOM 558 O O . VAL A 1 73 ? 74.952 101.454 -27.582 1.00 22.91 73 VAL A O 1
ATOM 562 N N . SER A 1 74 ? 73.961 103.058 -26.358 1.00 24.23 74 SER A N 1
ATOM 563 C CA . SER A 1 74 ? 72.976 103.359 -27.391 1.00 25.30 74 SER A CA 1
ATOM 564 C C . SER A 1 74 ? 73.637 103.909 -28.654 1.00 26.63 74 SER A C 1
ATOM 565 O O . SER A 1 74 ? 73.030 103.904 -29.728 1.00 26.47 74 SER A O 1
ATOM 568 N N . ASP A 1 75 ? 74.878 104.376 -28.526 1.00 26.10 75 ASP A N 1
ATOM 569 C CA . ASP A 1 75 ? 75.616 104.928 -29.662 1.00 27.41 75 ASP A CA 1
ATOM 570 C C . ASP A 1 75 ? 76.565 103.919 -30.305 1.00 28.65 75 ASP A C 1
ATOM 571 O O . ASP A 1 75 ? 77.238 104.239 -31.286 1.00 29.33 75 ASP A O 1
ATOM 576 N N . VAL A 1 76 ? 76.629 102.711 -29.754 1.00 27.86 76 VAL A N 1
ATOM 577 C CA . VAL A 1 76 ? 77.507 101.684 -30.306 1.00 26.26 76 VAL A CA 1
ATOM 578 C C . VAL A 1 76 ? 76.873 101.039 -31.530 1.00 26.39 76 VAL A C 1
ATOM 579 O O . VAL A 1 76 ? 75.724 100.599 -31.485 1.00 27.13 76 VAL A O 1
ATOM 583 N N . SER A 1 77 ? 77.633 100.992 -32.619 1.00 25.08 77 SER A N 1
ATOM 584 C CA . SER A 1 77 ? 77.175 100.413 -33.876 1.00 27.35 77 SER A CA 1
ATOM 585 C C . SER A 1 77 ? 77.335 98.893 -33.899 1.00 25.98 77 SER A C 1
ATOM 586 O O . SER A 1 77 ? 76.428 98.167 -34.306 1.00 26.99 77 SER A O 1
ATOM 589 N N . SER A 1 78 ? 78.495 98.412 -33.467 1.00 24.39 78 SER A N 1
ATOM 590 C CA . SER A 1 78 ? 78.749 96.979 -33.446 1.00 20.95 78 SER A CA 1
ATOM 591 C C . SER A 1 78 ? 79.992 96.684 -32.629 1.00 19.27 78 SER A C 1
ATOM 592 O O . SER A 1 78 ? 80.863 97.539 -32.478 1.00 19.75 78 SER A O 1
ATOM 595 N N . ILE A 1 79 ? 80.062 95.468 -32.098 1.00 17.62 79 ILE A N 1
ATOM 596 C CA . ILE A 1 79 ? 81.204 95.031 -31.303 1.00 16.40 79 ILE A CA 1
ATOM 597 C C . ILE A 1 79 ? 81.574 93.648 -31.830 1.00 16.43 79 ILE A C 1
ATOM 598 O O . ILE A 1 79 ? 81.259 92.625 -31.218 1.00 16.85 79 ILE A O 1
ATOM 603 N N . PRO A 1 80 ? 82.223 93.601 -33.000 1.00 15.85 80 PRO A N 1
ATOM 604 C CA . PRO A 1 80 ? 82.626 92.328 -33.601 1.00 15.62 80 PRO A CA 1
ATOM 605 C C . PRO A 1 80 ? 83.779 91.696 -32.831 1.00 15.91 80 PRO A C 1
ATOM 606 O O . PRO A 1 80 ? 84.709 92.384 -32.414 1.00 17.48 80 PRO A O 1
ATOM 610 N N . THR A 1 81 ? 83.713 90.385 -32.639 1.00 13.99 81 THR A N 1
ATOM 611 C CA . THR A 1 81 ? 84.768 89.681 -31.927 1.00 13.73 81 THR A CA 1
ATOM 612 C C . THR A 1 81 ? 84.866 88.245 -32.432 1.00 14.28 81 THR A C 1
ATOM 613 O O . THR A 1 81 ? 83.907 87.701 -32.984 1.00 14.37 81 THR A O 1
ATOM 617 N N . SER A 1 82 ? 86.037 87.641 -3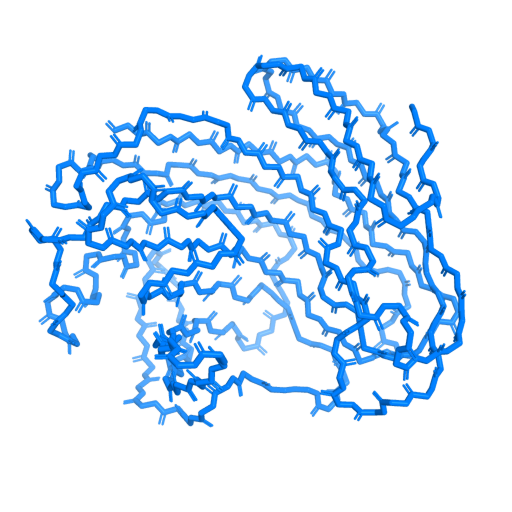2.263 1.00 13.40 82 SER A N 1
ATOM 618 C CA . SER A 1 82 ? 86.234 86.254 -32.667 1.00 14.56 82 SER A CA 1
ATOM 619 C C . SER A 1 82 ? 87.290 85.661 -31.745 1.00 14.84 82 SER A C 1
ATOM 620 O O . SER A 1 82 ? 88.158 86.377 -31.241 1.00 14.86 82 SER A O 1
ATOM 623 N N . VAL A 1 83 ? 87.210 84.358 -31.509 1.00 13.86 83 VAL A N 1
ATOM 624 C CA . VAL A 1 83 ? 88.171 83.719 -30.626 1.00 14.93 83 VAL A CA 1
ATOM 625 C C . VAL A 1 83 ? 88.192 82.212 -30.802 1.00 16.02 83 VAL A C 1
ATOM 626 O O . VAL A 1 83 ? 87.201 81.603 -31.195 1.00 17.03 83 VAL A O 1
ATOM 630 N N . GLU A 1 84 ? 89.349 81.630 -30.520 1.00 16.47 84 GLU A N 1
ATOM 631 C CA . GLU A 1 84 ? 89.542 80.194 -30.561 1.00 17.84 84 GLU A CA 1
ATOM 632 C C . GLU A 1 84 ? 90.367 79.921 -29.309 1.00 15.67 84 GLU A C 1
ATOM 633 O O . GLU A 1 84 ? 91.433 80.513 -29.126 1.00 14.05 84 GLU A O 1
ATOM 639 N N . TRP A 1 85 ? 89.865 79.060 -28.435 1.00 13.54 85 TRP A N 1
ATOM 640 C CA . TRP A 1 85 ? 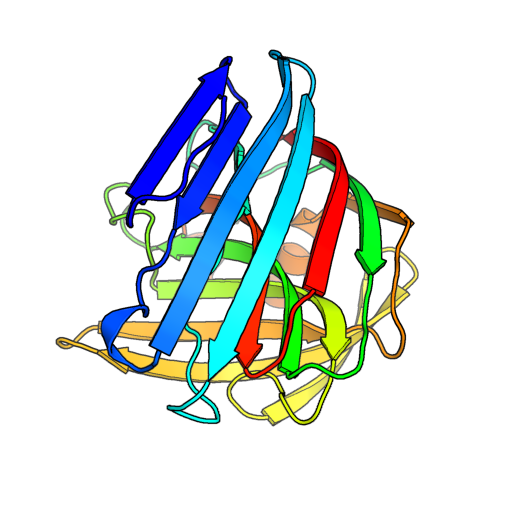90.585 78.748 -27.204 1.00 14.18 85 TRP A CA 1
ATOM 641 C C . TRP A 1 85 ? 90.472 77.272 -26.867 1.00 16.09 85 TRP A C 1
ATOM 642 O O . TRP A 1 85 ? 89.662 76.547 -27.449 1.00 14.89 85 TRP A O 1
ATOM 653 N N . LYS A 1 86 ? 91.292 76.834 -25.919 1.00 15.85 86 LYS A N 1
ATOM 654 C CA . LYS A 1 86 ? 91.269 75.453 -25.472 1.00 19.06 86 LYS A CA 1
ATOM 655 C C . LYS A 1 86 ? 91.666 75.387 -24.003 1.00 17.99 86 LYS A C 1
ATOM 656 O O . LYS A 1 86 ? 92.470 76.191 -23.521 1.00 16.41 86 LYS A O 1
ATOM 662 N N . GLN A 1 87 ? 91.074 74.433 -23.299 1.00 16.75 87 GLN A N 1
ATOM 663 C CA . GLN A 1 87 ? 91.339 74.223 -21.878 1.00 17.69 87 GLN A CA 1
ATOM 664 C C . GLN A 1 87 ? 91.964 72.840 -21.714 1.00 19.01 87 GLN A C 1
ATOM 665 O O . GLN A 1 87 ? 91.395 71.845 -22.167 1.00 19.87 87 GLN A O 1
ATOM 671 N N . ASP A 1 88 ? 93.135 72.785 -21.086 1.00 18.22 88 ASP A N 1
ATOM 672 C CA . ASP A 1 88 ? 93.829 71.522 -20.853 1.00 17.51 88 ASP A CA 1
ATOM 673 C C . ASP A 1 88 ? 93.704 71.210 -19.361 1.00 17.69 88 ASP A C 1
ATOM 674 O O . ASP A 1 88 ? 94.329 71.863 -18.523 1.00 17.51 88 ASP A O 1
ATOM 679 N N . ASN A 1 89 ? 92.875 70.209 -19.069 1.00 16.43 89 ASN A N 1
ATOM 680 C CA . ASN A 1 89 ? 92.527 69.726 -17.733 1.00 15.91 89 ASN A CA 1
ATOM 681 C C . ASN A 1 89 ? 91.210 70.393 -17.368 1.00 17.16 89 ASN A C 1
ATOM 682 O O . ASN A 1 89 ? 91.183 71.577 -17.022 1.00 18.10 89 ASN A O 1
ATOM 687 N N . THR A 1 90 ? 90.120 69.637 -17.457 1.00 16.27 90 THR A N 1
ATOM 688 C CA . THR A 1 90 ? 88.801 70.167 -17.138 1.00 16.40 90 THR A CA 1
ATOM 689 C C . THR A 1 90 ? 88.345 69.800 -15.722 1.00 16.30 90 THR A C 1
ATOM 690 O O . THR A 1 90 ? 87.226 70.118 -15.320 1.00 15.50 90 THR A O 1
ATOM 694 N N . ASN A 1 91 ? 89.211 69.130 -14.968 1.00 15.96 91 ASN A N 1
ATOM 695 C CA . ASN A 1 91 ? 88.885 68.752 -13.595 1.00 17.43 91 ASN A CA 1
ATOM 696 C C . ASN A 1 91 ? 89.214 69.958 -12.718 1.00 17.63 91 ASN A C 1
ATOM 697 O O . ASN A 1 91 ? 90.040 69.870 -11.811 1.00 19.33 91 ASN A O 1
ATOM 702 N N . VAL A 1 92 ? 88.573 71.085 -13.007 1.00 17.27 92 VAL A N 1
ATOM 703 C CA . VAL A 1 92 ? 88.812 72.314 -12.263 1.00 17.34 92 VAL A CA 1
ATOM 704 C C . VAL A 1 92 ? 87.521 73.110 -12.102 1.00 16.82 92 VAL A C 1
ATOM 705 O O . VAL A 1 92 ? 86.502 72.806 -12.725 1.00 15.69 92 VAL A O 1
ATOM 709 N N . ASN A 1 93 ? 87.577 74.129 -11.256 1.00 15.72 93 ASN A N 1
ATOM 710 C CA . ASN A 1 93 ? 86.444 75.018 -11.052 1.00 15.75 93 ASN A CA 1
ATOM 711 C C . ASN A 1 93 ? 86.892 76.311 -11.714 1.00 16.12 93 ASN A C 1
ATOM 712 O O . ASN A 1 93 ? 87.798 76.991 -11.223 1.00 14.63 93 ASN A O 1
ATOM 717 N N . ALA A 1 94 ? 86.277 76.625 -12.848 1.00 14.39 94 ALA A N 1
ATOM 718 C CA . ALA A 1 94 ? 86.637 77.817 -13.602 1.00 15.01 94 ALA A CA 1
ATOM 719 C C . ALA A 1 94 ? 85.659 78.065 -14.732 1.00 15.85 94 ALA A C 1
ATOM 720 O O . ALA A 1 94 ? 84.826 77.212 -15.051 1.00 16.87 94 ALA A O 1
ATOM 722 N N . ASP A 1 95 ? 85.760 79.246 -15.335 1.00 15.91 95 ASP A N 1
ATOM 723 C CA . ASP A 1 95 ? 84.916 79.589 -16.464 1.00 15.23 95 ASP A CA 1
ATOM 724 C C . ASP A 1 95 ? 85.741 80.341 -17.502 1.00 14.87 95 ASP A C 1
ATOM 725 O O . ASP A 1 95 ? 86.822 80.853 -17.202 1.00 14.47 95 ASP A O 1
ATOM 730 N N . VAL A 1 96 ? 85.230 80.374 -18.727 1.00 13.18 96 VAL A N 1
ATOM 731 C CA . VAL A 1 96 ? 85.878 81.063 -19.842 1.00 13.75 96 VAL A CA 1
ATOM 732 C C . VAL A 1 96 ? 84.843 82.096 -20.252 1.00 14.15 96 VAL A C 1
ATOM 733 O O . VAL A 1 96 ? 83.727 81.736 -20.634 1.00 14.70 96 VAL A O 1
ATOM 737 N N . ALA A 1 97 ? 85.192 83.376 -20.185 1.00 13.25 97 ALA A N 1
ATOM 738 C CA . ALA A 1 97 ? 84.194 84.383 -20.503 1.00 13.93 97 ALA A CA 1
ATOM 739 C C . ALA A 1 97 ? 84.669 85.759 -20.926 1.00 14.09 97 ALA A C 1
ATOM 740 O O . ALA A 1 97 ? 85.801 86.167 -20.648 1.00 11.75 97 ALA A O 1
ATOM 742 N N . TYR A 1 98 ? 83.766 86.457 -21.609 1.00 13.14 98 TYR A N 1
ATOM 743 C CA . TYR A 1 98 ? 83.972 87.835 -22.015 1.00 12.53 98 TYR A CA 1
ATOM 744 C C . TYR A 1 98 ? 83.431 88.578 -20.810 1.00 13.13 98 TYR A C 1
ATOM 745 O O . TYR A 1 98 ? 82.476 88.124 -20.176 1.00 12.74 98 TYR A O 1
ATOM 754 N N . ASP A 1 99 ? 84.034 89.714 -20.495 1.00 13.06 99 ASP A N 1
ATOM 755 C CA . ASP A 1 99 ? 83.602 90.521 -19.368 1.00 15.66 99 ASP A CA 1
ATOM 756 C C . ASP A 1 99 ? 83.573 91.973 -19.858 1.00 16.66 99 ASP A C 1
ATOM 757 O O . ASP A 1 99 ? 84.588 92.496 -20.319 1.00 16.51 99 ASP A O 1
ATOM 762 N N . LEU A 1 100 ? 82.404 92.604 -19.796 1.00 15.59 100 LEU A N 1
ATOM 763 C CA . LEU A 1 100 ? 82.261 93.995 -20.217 1.00 16.01 100 LEU A CA 1
ATOM 764 C C . LEU A 1 100 ? 81.634 94.790 -19.088 1.00 16.51 100 LEU A C 1
ATOM 765 O O . LEU A 1 100 ? 80.748 94.292 -18.396 1.00 16.24 100 LEU A O 1
ATOM 770 N N . PHE A 1 101 ? 82.095 96.022 -18.903 1.00 16.75 101 PHE A N 1
ATOM 771 C CA . PHE A 1 101 ? 81.553 96.886 -17.859 1.00 17.66 101 PHE A CA 1
ATOM 772 C C . PHE A 1 101 ? 81.012 98.175 -18.454 1.00 16.91 101 PHE A C 1
ATOM 773 O O . PHE A 1 101 ? 81.539 98.680 -19.445 1.00 16.78 101 PHE A O 1
ATOM 781 N N . THR A 1 102 ? 79.953 98.697 -17.843 1.00 16.63 102 THR A N 1
ATOM 782 C CA . THR A 1 102 ? 79.362 99.963 -18.265 1.00 17.25 102 THR A CA 1
ATOM 783 C C . THR A 1 102 ? 79.120 100.775 -16.997 1.00 18.18 102 THR A C 1
ATOM 784 O O . THR A 1 102 ? 78.966 100.211 -15.907 1.00 17.47 102 THR A O 1
ATOM 788 N N . ALA A 1 103 ? 79.108 102.096 -17.135 1.00 20.03 103 ALA A N 1
ATOM 789 C CA . ALA A 1 103 ? 78.880 102.981 -15.995 1.00 21.60 103 ALA A CA 1
ATOM 790 C C . ALA A 1 103 ? 78.272 104.291 -16.475 1.00 22.31 103 ALA A C 1
ATOM 791 O O . ALA A 1 103 ? 78.500 104.706 -17.610 1.00 22.63 103 ALA A O 1
ATOM 793 N N . ALA A 1 104 ? 77.493 104.936 -15.610 1.00 23.83 104 ALA A N 1
ATOM 794 C CA . ALA A 1 104 ? 76.855 106.205 -15.956 1.00 26.08 104 ALA A CA 1
ATOM 795 C C . ALA A 1 104 ? 77.893 107.317 -16.097 1.00 28.05 104 ALA A C 1
ATOM 796 O O . ALA A 1 104 ? 77.641 108.342 -16.728 1.00 29.72 104 ALA A O 1
ATOM 798 N N . ASN A 1 105 ? 79.059 107.100 -15.501 1.00 31.08 105 ASN A N 1
ATOM 799 C CA . ASN A 1 105 ? 80.157 108.062 -15.540 1.00 34.34 105 ASN A CA 1
ATOM 800 C C . ASN A 1 105 ? 81.262 107.507 -16.434 1.00 34.90 105 ASN A C 1
ATOM 801 O O . ASN A 1 105 ? 81.849 106.471 -16.125 1.00 34.78 105 ASN A O 1
ATOM 806 N N . VAL A 1 106 ? 81.545 108.196 -17.535 1.00 35.80 106 VAL A N 1
ATOM 807 C CA . VAL A 1 106 ? 82.575 107.751 -18.469 1.00 36.51 106 VAL A CA 1
ATOM 808 C C . VAL A 1 106 ? 83.968 107.734 -17.836 1.00 37.09 106 VAL A C 1
ATOM 809 O O . VAL A 1 106 ? 84.905 107.164 -18.394 1.00 37.14 106 VAL A O 1
ATOM 813 N N . ASP A 1 107 ? 84.097 108.356 -16.667 1.00 37.51 107 ASP A N 1
ATOM 814 C CA . ASP A 1 107 ? 85.373 108.413 -15.960 1.00 38.28 107 ASP A CA 1
ATOM 815 C C . ASP A 1 107 ? 85.485 107.315 -14.907 1.00 37.12 107 ASP A C 1
ATOM 816 O O . ASP A 1 107 ? 86.450 107.274 -14.143 1.00 35.82 107 ASP A O 1
ATOM 821 N N . HIS A 1 108 ? 84.494 106.430 -14.868 1.00 34.86 108 HIS A N 1
ATOM 822 C CA . HIS A 1 108 ? 84.475 105.338 -13.900 1.00 33.19 108 HIS A CA 1
ATOM 823 C C . HIS A 1 108 ? 85.677 104.417 -14.082 1.00 32.94 108 HIS A C 1
ATOM 824 O O . HIS A 1 108 ? 86.156 104.224 -15.200 1.00 33.20 108 HIS A O 1
ATOM 831 N N . ALA A 1 109 ? 86.172 103.862 -12.980 1.00 32.34 109 ALA A N 1
ATOM 832 C CA . ALA A 1 109 ? 87.304 102.946 -13.043 1.00 33.12 109 ALA A CA 1
ATOM 833 C C . ALA A 1 109 ? 86.879 101.780 -13.933 1.00 33.64 109 ALA A C 1
ATOM 834 O O . ALA A 1 109 ? 85.725 101.349 -13.892 1.00 32.61 109 ALA A O 1
ATOM 836 N N . THR A 1 110 ? 87.810 101.270 -14.732 1.00 33.54 110 THR A N 1
ATOM 837 C CA . THR A 1 110 ? 87.507 100.182 -15.654 1.00 33.89 110 THR A CA 1
ATOM 838 C C . THR A 1 110 ? 87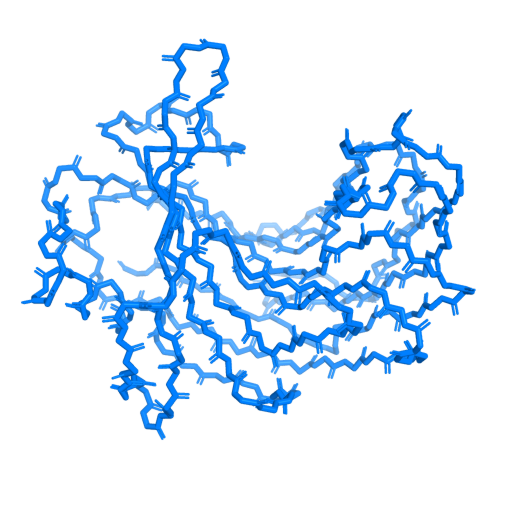.484 98.782 -15.041 1.00 33.72 110 THR A C 1
ATOM 839 O O . THR A 1 110 ? 87.205 97.809 -15.742 1.00 34.31 110 THR A O 1
ATOM 843 N N . SER A 1 111 ? 87.767 98.680 -13.744 1.00 33.28 111 SER A N 1
ATOM 844 C CA . SER A 1 111 ? 87.789 97.387 -13.056 1.00 33.79 111 SER A CA 1
ATOM 845 C C . SER A 1 111 ? 86.407 96.927 -12.594 1.00 32.67 111 SER A C 1
ATOM 846 O O . SER A 1 111 ? 86.258 95.834 -12.047 1.00 33.05 111 SER A O 1
ATOM 849 N N . SER A 1 112 ? 85.404 97.769 -12.813 1.00 31.36 112 SER A N 1
ATOM 850 C CA . SER A 1 112 ? 84.033 97.458 -12.431 1.00 30.96 112 SER A CA 1
ATOM 851 C C . SER A 1 112 ? 83.111 98.520 -13.026 1.00 29.68 112 SER A C 1
ATOM 852 O O . SER A 1 112 ? 83.572 99.439 -13.705 1.00 28.94 112 SER A O 1
ATOM 855 N N . GLY A 1 113 ? 81.812 98.393 -12.776 1.00 28.10 113 GLY A N 1
ATOM 856 C CA . GLY A 1 113 ? 80.874 99.370 -13.305 1.00 26.60 113 GLY A CA 1
ATOM 857 C C . GLY A 1 113 ? 79.497 99.231 -12.692 1.00 25.77 113 GLY A C 1
ATOM 858 O O . GLY A 1 113 ? 79.300 98.417 -11.789 1.00 26.39 113 GLY A O 1
ATOM 859 N N . ASP A 1 114 ? 78.545 100.033 -13.160 1.00 24.07 114 ASP A N 1
ATOM 860 C CA . ASP A 1 114 ? 77.184 99.942 -12.650 1.00 24.48 114 ASP A CA 1
ATOM 861 C C . ASP A 1 114 ? 76.601 98.622 -13.133 1.00 22.69 114 ASP A C 1
ATOM 862 O O . ASP A 1 114 ? 75.831 97.972 -12.427 1.00 22.04 114 ASP A O 1
ATOM 867 N N . TYR A 1 115 ? 76.978 98.233 -14.347 1.00 20.07 115 TYR A N 1
ATOM 868 C CA . TYR A 1 115 ? 76.514 96.978 -14.929 1.00 19.39 115 TYR A CA 1
ATOM 869 C C . TYR A 1 115 ? 77.698 96.185 -15.450 1.00 18.73 115 TYR A C 1
ATOM 870 O O . TYR A 1 115 ? 78.705 96.754 -15.876 1.00 17.19 115 TYR A O 1
ATOM 879 N N . GLU A 1 116 ? 77.573 94.868 -15.406 1.00 17.65 116 GLU A N 1
ATOM 880 C CA . GLU A 1 116 ? 78.610 93.988 -15.913 1.00 18.47 116 GLU A CA 1
ATOM 881 C C . GLU A 1 116 ? 77.914 92.974 -16.804 1.00 18.54 116 GLU A C 1
ATOM 882 O O . GLU A 1 116 ? 76.914 92.372 -16.409 1.00 18.00 116 GLU A O 1
ATOM 888 N N . LEU A 1 117 ? 78.424 92.813 -18.016 1.00 16.37 117 LEU A N 1
ATOM 889 C CA . LEU A 1 117 ? 77.860 91.857 -18.954 1.00 17.49 117 LEU A CA 1
ATOM 890 C C . LEU A 1 117 ? 78.906 90.777 -19.144 1.00 17.87 117 LEU A C 1
ATOM 891 O O . LEU A 1 117 ? 80.031 91.072 -19.537 1.00 16.30 117 LEU A O 1
ATOM 896 N N . MET A 1 118 ? 78.544 89.537 -18.837 1.00 17.01 118 MET A N 1
ATOM 897 C CA . MET A 1 118 ? 79.462 88.419 -18.996 1.00 16.38 118 MET A CA 1
ATOM 898 C C . MET A 1 118 ? 78.889 87.428 -19.994 1.00 16.61 118 MET A C 1
ATOM 899 O O . MET A 1 118 ? 77.690 87.143 -19.977 1.00 18.38 118 MET A O 1
ATOM 904 N N . ILE A 1 119 ? 79.750 86.907 -20.861 1.00 14.99 119 ILE A N 1
ATOM 905 C CA . ILE A 1 119 ? 79.347 85.920 -21.855 1.00 14.68 119 ILE A CA 1
ATOM 906 C C . ILE A 1 119 ? 80.236 84.708 -21.609 1.00 15.72 119 ILE A C 1
ATOM 907 O O . ILE A 1 119 ? 81.422 84.723 -21.950 1.00 14.65 119 ILE A O 1
ATOM 912 N N . TRP A 1 120 ? 79.655 83.677 -21.003 1.00 14.26 120 TRP A N 1
ATOM 913 C CA . TRP A 1 120 ? 80.365 82.445 -20.668 1.00 14.13 120 TRP A CA 1
ATOM 914 C C . TRP A 1 120 ? 80.370 81.442 -21.817 1.00 17.15 120 TRP A C 1
ATOM 915 O O . TRP A 1 120 ? 79.321 80.891 -22.178 1.00 15.33 120 TRP A O 1
ATOM 926 N N . LEU A 1 121 ? 81.552 81.192 -22.373 1.00 15.36 121 LEU A N 1
ATOM 927 C CA . LEU A 1 121 ? 81.690 80.235 -23.463 1.00 15.64 121 LEU A CA 1
ATOM 928 C C . LEU A 1 121 ? 81.910 78.829 -22.901 1.00 15.62 121 LEU A C 1
ATOM 929 O O . LEU A 1 121 ? 81.794 77.831 -23.618 1.00 17.09 121 LEU A O 1
ATOM 934 N N . ALA A 1 122 ? 82.226 78.752 -21.614 1.00 15.99 122 ALA A N 1
ATOM 935 C CA . ALA A 1 122 ? 82.445 77.463 -20.969 1.00 16.78 122 ALA A CA 1
ATOM 936 C C . ALA A 1 122 ? 82.407 77.582 -19.459 1.00 17.89 122 ALA A C 1
ATOM 937 O O . ALA A 1 122 ? 82.785 78.608 -18.893 1.00 18.52 122 ALA A O 1
ATOM 939 N N . ARG A 1 123 ? 81.956 76.511 -18.818 1.00 17.80 123 ARG A N 1
ATOM 940 C CA . ARG A 1 123 ? 81.858 76.444 -17.371 1.00 20.57 123 ARG A CA 1
ATOM 941 C C . ARG A 1 123 ? 82.430 75.094 -16.938 1.00 20.00 123 ARG A C 1
ATOM 942 O O . ARG A 1 123 ? 82.061 74.059 -17.491 1.00 17.86 123 ARG A O 1
ATOM 950 N N . TYR A 1 124 ? 83.329 75.106 -15.959 1.00 18.44 124 TYR A N 1
ATOM 951 C CA . TYR A 1 124 ? 83.930 73.873 -15.470 1.00 18.97 124 TYR A CA 1
ATOM 952 C C . TYR A 1 124 ? 83.716 73.714 -13.974 1.00 19.62 124 TYR A C 1
ATOM 953 O O . TYR A 1 124 ? 83.725 74.692 -13.227 1.00 18.63 124 TYR A O 1
ATOM 962 N N . GLY A 1 125 ? 83.518 72.475 -13.538 1.00 20.04 125 GLY A N 1
ATOM 963 C CA . GLY A 1 125 ? 83.320 72.228 -12.124 1.00 21.28 125 GLY A CA 1
ATOM 964 C C . GLY A 1 125 ? 81.937 72.607 -11.631 1.00 24.06 125 GLY A C 1
ATOM 965 O O . GLY A 1 125 ? 80.970 72.590 -12.387 1.00 22.91 125 GLY A O 1
ATOM 966 N N . ASN A 1 126 ? 81.852 72.976 -10.359 1.00 27.02 126 ASN A N 1
ATOM 967 C CA . ASN A 1 126 ? 80.578 73.324 -9.745 1.00 31.14 126 ASN A CA 1
ATOM 968 C C . ASN A 1 126 ? 80.264 74.812 -9.666 1.00 31.98 126 ASN A C 1
ATOM 969 O O . ASN A 1 126 ? 79.386 75.213 -8.904 1.00 33.31 126 ASN A O 1
ATOM 974 N N . ILE A 1 127 ? 80.962 75.636 -10.435 1.00 31.99 127 ILE A N 1
ATOM 975 C CA . ILE A 1 127 ? 80.693 77.066 -10.378 1.00 31.91 127 ILE A CA 1
ATOM 976 C C . ILE A 1 127 ? 79.476 77.442 -11.211 1.00 31.52 127 ILE A C 1
ATOM 977 O O . ILE A 1 127 ? 79.077 76.712 -12.118 1.00 32.54 127 ILE A O 1
ATOM 982 N N . GLN A 1 128 ? 78.881 78.582 -10.883 1.00 30.52 128 GLN A N 1
ATOM 983 C CA . GLN A 1 128 ? 77.727 79.079 -11.614 1.00 29.83 128 GLN A CA 1
ATOM 984 C C . GLN A 1 128 ? 77.736 80.601 -11.555 1.00 27.06 128 GLN A C 1
ATOM 985 O O . GLN A 1 128 ? 78.411 81.197 -10.713 1.00 25.00 128 GLN A O 1
ATOM 991 N N . PRO A 1 129 ? 76.988 81.252 -12.451 1.00 25.64 129 PRO A N 1
ATOM 992 C CA . PRO A 1 129 ? 76.943 82.714 -12.470 1.00 24.72 129 PRO A CA 1
ATOM 993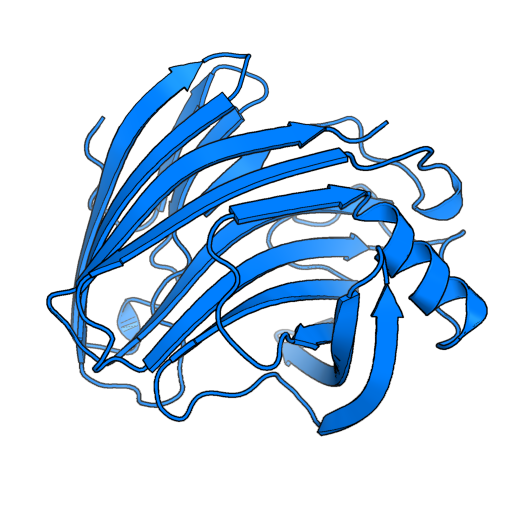 C C . PRO A 1 129 ? 76.338 83.296 -11.203 1.00 24.89 129 PRO A C 1
ATOM 994 O O . PRO A 1 129 ? 75.769 82.579 -10.379 1.00 23.41 129 PRO A O 1
ATOM 998 N N . ILE A 1 130 ? 76.469 84.609 -11.067 1.00 23.82 130 ILE A N 1
ATOM 999 C CA . ILE A 1 130 ? 75.925 85.339 -9.935 1.00 24.29 130 ILE A CA 1
ATOM 1000 C C . ILE A 1 130 ? 74.417 85.444 -10.118 1.00 22.86 130 ILE A C 1
ATOM 1001 O O . ILE A 1 130 ? 73.945 85.664 -11.233 1.00 22.38 130 ILE A O 1
ATOM 1006 N N . GLY A 1 131 ? 73.665 85.278 -9.032 1.00 22.19 131 GLY A N 1
ATOM 1007 C CA . GLY A 1 131 ? 72.218 85.402 -9.108 1.00 21.53 131 GLY A CA 1
ATOM 1008 C C . GLY A 1 131 ? 71.454 84.151 -9.492 1.00 21.94 131 GLY A C 1
ATOM 1009 O O . GLY A 1 131 ? 71.729 83.063 -8.994 1.00 22.08 131 GLY A O 1
ATOM 1010 N N . LYS A 1 132 ? 70.477 84.308 -10.377 1.00 21.72 132 LYS A N 1
ATOM 1011 C CA . LYS A 1 132 ? 69.669 83.181 -10.824 1.00 22.54 132 LYS A CA 1
ATOM 1012 C C . LYS A 1 132 ? 69.284 83.361 -12.280 1.00 20.54 132 LYS A C 1
ATOM 1013 O O . LYS A 1 132 ? 69.392 84.458 -12.827 1.00 19.98 132 LYS A O 1
ATOM 1019 N N . GLN A 1 133 ? 68.841 82.278 -12.908 1.00 19.68 133 GLN A N 1
ATOM 1020 C CA . GLN A 1 133 ? 68.445 82.325 -14.304 1.00 20.85 133 GLN A CA 1
ATOM 1021 C C . GLN A 1 133 ? 67.074 82.984 -14.419 1.00 20.34 133 GLN A C 1
ATOM 1022 O O . GLN A 1 133 ? 66.136 82.620 -13.710 1.00 21.05 133 GLN A O 1
ATOM 1028 N N . ILE A 1 134 ? 66.961 83.958 -15.311 1.00 17.93 134 ILE A N 1
ATOM 1029 C CA . ILE A 1 134 ? 65.704 84.663 -15.490 1.00 17.86 134 ILE A CA 1
ATOM 1030 C C . ILE A 1 134 ? 65.113 84.466 -16.874 1.00 19.01 134 ILE A C 1
ATOM 1031 O O . ILE A 1 134 ? 64.015 84.941 -17.155 1.00 18.55 134 ILE A O 1
ATOM 1036 N N . ALA A 1 135 ? 65.842 83.763 -17.739 1.00 18.83 135 ALA A N 1
ATOM 1037 C CA . ALA A 1 135 ? 65.365 83.501 -19.088 1.00 20.12 135 ALA A CA 1
ATOM 1038 C C . ALA A 1 135 ? 66.373 82.689 -19.892 1.00 20.98 135 ALA A C 1
ATOM 1039 O O . ALA A 1 135 ? 67.453 82.360 -19.412 1.00 19.54 135 ALA A O 1
ATOM 1041 N N . THR A 1 136 ? 65.978 82.346 -21.111 1.00 23.80 136 THR A N 1
ATOM 1042 C CA . THR A 1 136 ? 66.833 81.634 -22.046 1.00 25.07 136 THR A CA 1
ATOM 1043 C C . THR A 1 136 ? 66.599 82.456 -23.299 1.00 26.28 136 THR A C 1
ATOM 1044 O O . THR A 1 136 ? 65.454 82.722 -23.663 1.00 28.94 136 THR A O 1
ATOM 1048 N N . ALA A 1 137 ? 67.670 82.885 -23.949 1.00 25.81 137 ALA A N 1
ATOM 1049 C CA . ALA A 1 137 ? 67.514 83.709 -25.133 1.00 25.75 137 ALA A CA 1
ATOM 1050 C C . ALA A 1 137 ? 68.376 83.258 -26.292 1.00 25.71 137 ALA A C 1
ATOM 1051 O O . ALA A 1 137 ? 69.406 82.610 -26.105 1.00 23.93 137 ALA A O 1
ATOM 1053 N N . THR A 1 138 ? 67.938 83.612 -27.493 1.00 25.79 138 THR A N 1
ATOM 1054 C CA . THR A 1 138 ? 68.671 83.288 -28.704 1.00 26.55 138 THR A CA 1
ATOM 1055 C C . THR A 1 138 ? 69.341 84.569 -29.167 1.00 26.38 138 THR A C 1
ATOM 1056 O O . THR A 1 138 ? 68.669 85.530 -29.539 1.00 26.83 138 THR A O 1
ATOM 1060 N N . VAL A 1 139 ? 70.667 84.585 -29.127 1.00 24.96 139 VAL A N 1
ATOM 1061 C CA . VAL A 1 139 ? 71.423 85.754 -29.545 1.00 24.93 139 VAL A CA 1
ATOM 1062 C C . VAL A 1 139 ? 72.538 85.293 -30.473 1.00 25.25 139 VAL A C 1
ATOM 1063 O O . VAL A 1 139 ? 73.327 84.416 -30.122 1.00 24.45 139 VAL A O 1
ATOM 1067 N N . GLY A 1 140 ? 72.587 85.874 -31.666 1.00 26.17 140 GLY A N 1
ATOM 1068 C CA . GLY A 1 140 ? 73.617 85.499 -32.616 1.00 28.14 140 GLY A CA 1
ATOM 1069 C C . GLY A 1 140 ? 73.479 84.072 -33.110 1.00 29.08 140 GLY A C 1
ATOM 1070 O O . GLY A 1 140 ? 74.474 83.408 -33.395 1.00 29.48 140 GLY A O 1
ATOM 1071 N N . GLY A 1 141 ? 72.244 83.593 -33.205 1.00 29.60 141 GLY A N 1
ATOM 1072 C CA . GLY A 1 141 ? 72.015 82.243 -33.682 1.00 30.52 141 GLY A CA 1
ATOM 1073 C C . GLY A 1 141 ? 72.307 81.154 -32.668 1.00 31.42 141 GLY A C 1
ATOM 1074 O O . GLY A 1 141 ? 72.324 79.973 -33.016 1.00 31.18 141 GLY A O 1
ATOM 1075 N N . LYS A 1 142 ? 72.537 81.541 -31.416 1.00 29.95 142 LYS A N 1
ATOM 1076 C CA . LYS A 1 142 ? 72.818 80.572 -30.365 1.00 29.69 142 LYS A CA 1
ATOM 1077 C C . LYS A 1 142 ? 71.910 80.792 -29.162 1.00 27.76 142 LYS A C 1
ATOM 1078 O O . LYS A 1 142 ? 71.440 81.904 -28.917 1.00 27.19 142 LYS A O 1
ATOM 1084 N N . SER A 1 143 ? 71.660 79.718 -28.423 1.00 26.06 143 SER A N 1
ATOM 1085 C CA . SER A 1 143 ? 70.809 79.765 -27.245 1.00 25.34 143 SER A CA 1
ATOM 1086 C C . SER A 1 143 ? 71.659 79.987 -25.999 1.00 24.01 143 SER A C 1
ATOM 1087 O O . SER A 1 143 ? 72.705 79.356 -25.831 1.00 23.24 143 SER A O 1
ATOM 1090 N N . TRP A 1 144 ? 71.208 80.881 -25.127 1.00 20.25 144 TRP A N 1
ATOM 1091 C CA . TRP A 1 144 ? 71.938 81.180 -23.904 1.00 19.30 144 TRP A CA 1
ATOM 1092 C C . TRP A 1 144 ? 71.020 81.233 -22.698 1.00 19.64 144 TRP A C 1
ATOM 1093 O O . TRP A 1 144 ? 69.882 81.691 -22.794 1.00 21.05 144 TRP A O 1
ATOM 1104 N N . GLU A 1 145 ? 71.525 80.766 -21.563 1.00 18.79 145 GLU A N 1
ATOM 1105 C CA . GLU A 1 145 ? 70.780 80.853 -20.319 1.00 18.93 145 GLU A CA 1
ATOM 1106 C C . GLU A 1 145 ? 71.092 82.282 -19.896 1.00 19.20 145 GLU A C 1
ATOM 1107 O O . GLU A 1 145 ? 72.248 82.701 -19.962 1.00 18.24 145 GLU A O 1
ATOM 1113 N N . VAL A 1 146 ? 70.080 83.035 -19.484 1.00 18.88 146 VAL A N 1
ATOM 1114 C CA . VAL A 1 146 ? 70.305 84.411 -19.054 1.00 17.58 146 VAL A CA 1
ATOM 1115 C C . VAL A 1 146 ? 70.211 84.491 -17.533 1.00 17.61 146 VAL A C 1
ATOM 1116 O O . VAL A 1 146 ? 69.160 84.209 -16.954 1.00 18.40 146 VAL A O 1
ATOM 1120 N N . TRP A 1 147 ? 71.317 84.864 -16.893 1.00 16.81 147 TRP A N 1
ATOM 1121 C CA . TRP A 1 147 ? 71.375 84.982 -15.438 1.00 15.75 147 TRP A CA 1
ATOM 1122 C C . TRP A 1 147 ? 71.487 86.438 -15.007 1.00 16.37 147 TRP A C 1
ATOM 1123 O O . TRP A 1 147 ? 72.061 87.265 -15.717 1.00 17.34 147 TRP A O 1
ATOM 1134 N N . TYR A 1 148 ? 70.941 86.746 -13.837 1.00 17.76 148 TYR A N 1
ATOM 1135 C CA . TYR A 1 148 ? 71.003 88.100 -13.305 1.00 18.63 148 TYR A CA 1
ATOM 1136 C C . TYR A 1 148 ? 71.139 88.110 -11.795 1.00 19.18 148 TYR A C 1
ATOM 113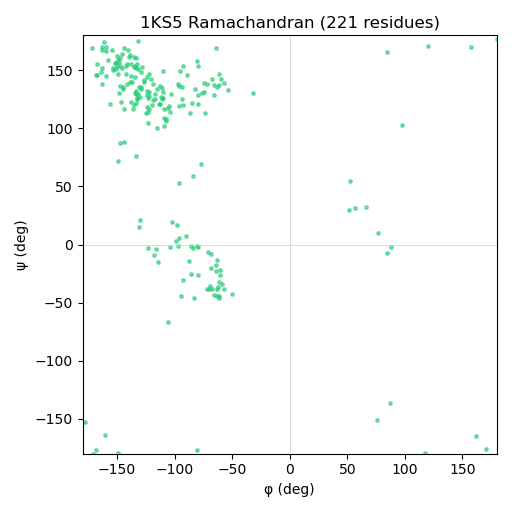7 O O . TYR A 1 148 ? 70.446 87.380 -11.086 1.00 17.10 148 TYR A O 1
ATOM 1146 N N . GLY A 1 149 ? 72.037 88.957 -11.313 1.00 19.42 149 GLY A N 1
ATOM 1147 C CA . GLY A 1 149 ? 72.254 89.079 -9.887 1.00 21.04 149 GLY A CA 1
ATOM 1148 C C . GLY A 1 149 ? 72.997 90.372 -9.635 1.00 24.95 149 GLY A C 1
ATOM 1149 O O . GLY A 1 149 ? 73.460 91.019 -10.575 1.00 22.79 149 GLY A O 1
ATOM 1150 N N . SER A 1 150 ? 73.108 90.766 -8.374 1.00 27.70 150 SER A N 1
ATOM 1151 C CA . SER A 1 150 ? 73.819 91.991 -8.048 1.00 31.59 150 SER A CA 1
ATOM 1152 C C . SER A 1 150 ? 74.737 91.751 -6.865 1.00 33.80 150 SER A C 1
ATOM 1153 O O . SER A 1 150 ? 74.581 90.777 -6.125 1.00 33.79 150 SER A O 1
ATOM 1156 N N . THR A 1 151 ? 75.708 92.640 -6.709 1.00 34.89 151 THR A N 1
ATOM 1157 C CA . THR A 1 151 ? 76.662 92.559 -5.617 1.00 36.18 151 THR A CA 1
ATOM 1158 C C . THR A 1 151 ? 76.940 93.983 -5.155 1.00 37.20 151 THR A C 1
ATOM 1159 O O . THR A 1 151 ? 76.792 94.933 -5.924 1.00 36.56 151 THR A O 1
ATOM 1163 N N . THR A 1 152 ? 77.323 94.136 -3.894 1.00 38.19 152 THR A N 1
ATOM 1164 C CA . THR A 1 152 ? 77.617 95.457 -3.364 1.00 39.68 152 THR A CA 1
ATOM 1165 C C . THR A 1 152 ? 78.923 95.416 -2.591 1.00 41.42 152 THR A C 1
ATOM 1166 O O . THR A 1 152 ? 79.149 94.517 -1.777 1.00 41.86 152 THR A O 1
ATOM 1170 N N . GLN A 1 153 ? 79.789 96.384 -2.870 1.00 42.88 153 GLN A N 1
ATOM 1171 C CA . GLN A 1 153 ? 81.086 96.480 -2.214 1.00 45.60 153 GLN A CA 1
ATOM 1172 C C . GLN A 1 153 ? 81.491 97.940 -2.077 1.00 45.43 153 GLN A C 1
ATOM 1173 O O . GLN A 1 153 ? 81.338 98.728 -3.014 1.00 44.91 153 GLN A O 1
ATOM 1179 N N . ALA A 1 154 ? 82.002 98.293 -0.902 1.00 44.40 154 ALA A N 1
ATOM 1180 C CA . ALA A 1 154 ? 82.445 99.653 -0.632 1.00 43.98 154 ALA A CA 1
ATOM 1181 C C . ALA A 1 154 ? 81.379 100.692 -0.970 1.00 43.74 154 ALA A C 1
ATOM 1182 O O . ALA A 1 154 ? 81.702 101.822 -1.339 1.00 43.85 154 ALA A O 1
ATOM 1184 N N . GLY A 1 155 ? 80.113 100.303 -0.851 1.00 42.22 155 GLY A N 1
ATOM 1185 C CA . GLY A 1 155 ? 79.026 101.226 -1.125 1.00 40.90 155 GLY A CA 1
ATOM 1186 C C . GLY A 1 155 ? 78.548 101.290 -2.562 1.00 40.99 155 GLY A C 1
ATOM 1187 O O . GLY A 1 155 ? 77.599 102.014 -2.867 1.00 41.40 155 GLY A O 1
ATOM 1188 N N . ALA A 1 156 ? 79.190 100.537 -3.449 1.00 40.48 156 ALA A N 1
ATOM 1189 C CA . ALA A 1 156 ? 78.806 100.536 -4.858 1.00 38.97 156 ALA A CA 1
ATOM 1190 C C . ALA A 1 156 ? 78.161 99.214 -5.268 1.00 38.53 156 ALA A C 1
ATOM 1191 O O . ALA A 1 156 ? 78.687 98.138 -4.980 1.00 38.29 156 ALA A O 1
ATOM 1193 N N . GLU A 1 157 ? 77.019 99.303 -5.943 1.00 37.88 157 GLU A N 1
ATOM 1194 C CA . GLU A 1 157 ? 76.304 98.114 -6.397 1.00 37.43 157 GLU A CA 1
ATOM 1195 C C . GLU A 1 157 ? 76.629 97.803 -7.854 1.00 34.91 157 GLU A C 1
ATOM 1196 O O . GLU A 1 157 ? 76.703 98.706 -8.688 1.00 33.79 157 GLU A O 1
ATOM 1202 N N . GLN A 1 158 ? 76.824 96.524 -8.156 1.00 32.39 158 GLN A N 1
ATOM 1203 C CA . GLN A 1 158 ? 77.120 96.108 -9.521 1.00 30.14 158 GLN A CA 1
ATOM 1204 C C . GLN A 1 158 ? 76.090 95.073 -9.967 1.00 27.98 158 GLN A C 1
ATOM 1205 O O . GLN A 1 158 ? 75.974 93.999 -9.374 1.00 27.75 158 GLN A O 1
ATOM 1211 N N . ARG A 1 159 ? 75.336 95.417 -11.004 1.00 25.57 159 ARG A N 1
ATOM 1212 C CA . ARG A 1 159 ? 74.313 94.532 -11.543 1.00 25.04 159 ARG A CA 1
ATOM 1213 C C . ARG A 1 159 ? 74.941 93.723 -12.664 1.00 23.14 159 ARG A C 1
ATOM 1214 O O . ARG A 1 159 ? 75.407 94.281 -13.659 1.00 21.77 159 ARG A O 1
ATOM 1222 N N . THR A 1 160 ? 74.940 92.406 -12.501 1.00 20.06 160 THR A N 1
ATOM 1223 C CA . THR A 1 160 ? 75.557 91.524 -13.475 1.00 17.53 160 THR A CA 1
ATOM 1224 C C . THR A 1 160 ? 74.605 90.646 -14.276 1.00 18.19 160 THR A C 1
ATOM 1225 O O . THR A 1 160 ? 73.775 89.929 -13.713 1.00 17.38 160 THR A O 1
ATOM 1229 N N . TYR A 1 161 ? 74.741 90.715 -15.598 1.00 15.47 161 TYR A N 1
ATOM 1230 C CA . TYR A 1 161 ? 73.963 89.888 -16.507 1.00 16.07 161 TYR A CA 1
ATOM 1231 C C . TYR A 1 161 ? 74.955 88.906 -17.122 1.00 17.13 161 TYR A C 1
ATOM 1232 O O . TYR A 1 161 ? 75.977 89.323 -17.680 1.00 16.78 161 TYR A O 1
ATOM 1241 N N . SER A 1 162 ? 74.665 87.614 -17.011 1.00 15.13 162 SER A N 1
ATOM 1242 C CA . SER A 1 162 ? 75.542 86.587 -17.566 1.00 15.35 162 SER A CA 1
ATOM 1243 C C . SER A 1 162 ? 74.805 85.706 -18.573 1.00 15.41 162 SER A C 1
ATOM 1244 O O . SER A 1 162 ? 73.730 85.183 -18.279 1.00 17.46 162 SER A O 1
ATOM 1247 N N . PHE A 1 163 ? 75.376 85.561 -19.764 1.00 13.91 163 PHE A N 1
ATOM 1248 C CA . PHE A 1 163 ? 74.794 84.710 -20.794 1.00 15.75 163 PHE A CA 1
ATOM 1249 C C . PHE A 1 163 ? 75.675 83.464 -20.804 1.00 16.57 163 PHE A C 1
ATOM 1250 O O . PHE A 1 163 ? 76.873 83.549 -21.068 1.00 16.30 163 PHE A O 1
ATOM 1258 N N . VAL A 1 164 ? 75.077 82.311 -20.516 1.00 16.58 164 VAL A N 1
ATOM 1259 C CA . VAL A 1 164 ? 75.823 81.062 -20.419 1.00 18.29 164 VAL A CA 1
ATOM 1260 C C . VAL A 1 164 ? 75.427 80.012 -21.454 1.00 20.48 164 VAL A C 1
ATOM 1261 O O . VAL A 1 164 ? 74.250 79.711 -21.621 1.00 19.35 164 VAL A O 1
ATOM 1265 N N . SER A 1 165 ? 76.414 79.460 -22.151 1.00 22.35 165 SER A N 1
ATOM 1266 C CA . SER A 1 165 ? 76.143 78.430 -23.150 1.00 25.75 165 SER A CA 1
ATOM 1267 C C . SER A 1 165 ? 75.941 77.104 -22.417 1.00 27.52 165 SER A C 1
ATOM 1268 O O . SER A 1 165 ? 76.469 76.917 -21.322 1.00 27.03 165 SER A O 1
ATOM 1271 N N . GLU A 1 166 ? 75.184 76.188 -23.015 1.00 30.11 166 GLU A N 1
ATOM 1272 C CA . GLU A 1 166 ? 74.930 74.887 -22.393 1.00 33.86 166 GLU A CA 1
ATOM 1273 C C . GLU A 1 166 ? 76.185 74.017 -22.377 1.00 32.91 166 GLU A C 1
ATOM 1274 O O . GLU A 1 166 ? 76.441 73.292 -21.414 1.00 33.44 166 GLU A O 1
ATOM 1280 N N . SER A 1 167 ? 76.958 74.082 -23.454 1.00 29.66 167 SER A N 1
ATOM 1281 C CA . SER A 1 167 ? 78.186 73.309 -23.557 1.00 28.24 167 SER A CA 1
ATOM 1282 C C . SER A 1 167 ? 79.295 74.221 -24.072 1.00 25.39 167 SER A C 1
ATOM 1283 O O . SER A 1 167 ? 79.024 75.271 -24.649 1.00 25.41 167 SER A O 1
ATOM 1286 N N . PRO A 1 168 ? 80.561 73.832 -23.866 1.00 24.38 168 PRO A N 1
ATOM 1287 C CA . PRO A 1 168 ? 81.700 74.639 -24.315 1.00 22.34 168 PRO A CA 1
ATOM 1288 C C . PRO A 1 168 ? 81.712 75.033 -25.793 1.00 22.10 168 PRO A C 1
ATOM 1289 O O . PRO A 1 168 ? 81.474 74.207 -26.670 1.00 21.48 168 PRO A O 1
ATOM 1293 N N . ILE A 1 169 ? 81.984 76.307 -26.055 1.00 18.32 169 ILE A N 1
ATOM 1294 C CA . ILE A 1 169 ? 82.086 76.807 -27.417 1.00 18.67 169 ILE A CA 1
ATOM 1295 C C . ILE A 1 169 ? 83.539 77.241 -27.575 1.00 18.88 169 ILE A C 1
ATOM 1296 O O . ILE A 1 169 ? 83.917 78.322 -27.122 1.00 17.69 169 ILE A O 1
ATOM 1301 N N . ASN A 1 170 ? 84.348 76.400 -28.216 1.00 18.35 170 ASN A N 1
ATOM 1302 C CA . ASN A 1 170 ? 85.770 76.688 -28.398 1.00 19.19 170 ASN A CA 1
ATOM 1303 C C . ASN A 1 170 ? 86.102 77.657 -29.521 1.00 20.31 170 ASN A C 1
ATOM 1304 O O . ASN A 1 170 ? 87.142 78.319 -29.486 1.00 20.36 170 ASN A O 1
ATOM 1309 N N . SER A 1 171 ? 85.238 77.722 -30.528 1.00 18.85 171 SER A N 1
ATOM 1310 C CA . SER A 1 171 ? 85.442 78.636 -31.642 1.00 20.10 171 SER A CA 1
ATOM 1311 C C . SER A 1 171 ? 84.195 79.508 -31.693 1.00 19.96 171 SER A C 1
ATOM 1312 O O . SER A 1 171 ? 83.099 79.024 -31.965 1.00 20.00 171 SER A O 1
ATOM 1315 N N . TYR A 1 172 ? 84.365 80.796 -31.427 1.00 17.99 172 TYR A N 1
ATOM 1316 C CA . TYR A 1 172 ? 83.234 81.708 -31.389 1.00 17.76 172 TYR A CA 1
ATOM 1317 C C . TYR A 1 172 ? 83.499 83.042 -32.063 1.00 17.99 172 TYR A C 1
ATOM 1318 O O . TYR A 1 172 ? 84.607 83.564 -32.017 1.00 17.63 172 TYR A O 1
ATOM 1327 N N . SER A 1 173 ? 82.468 83.583 -32.700 1.00 17.05 173 SER A N 1
ATOM 1328 C CA . SER A 1 173 ? 82.568 84.891 -33.319 1.00 17.12 173 SER A CA 1
ATOM 1329 C C . SER A 1 173 ? 81.158 85.452 -33.332 1.00 19.06 173 SER A C 1
ATOM 1330 O O . SER A 1 173 ? 80.178 84.699 -33.374 1.00 19.00 173 SER A O 1
ATOM 1333 N N . GLY A 1 174 ? 81.050 86.771 -33.267 1.00 18.26 174 GLY A N 1
ATOM 1334 C CA . GLY A 1 174 ? 79.735 87.382 -33.278 1.00 19.46 174 GLY A CA 1
ATOM 1335 C C . GLY A 1 174 ? 79.794 88.858 -32.968 1.00 20.16 174 GLY A C 1
ATOM 1336 O O . GLY A 1 174 ? 80.874 89.436 -32.834 1.00 19.61 174 GLY A O 1
ATOM 1337 N N . ASP A 1 175 ? 78.623 89.473 -32.872 1.00 19.67 175 ASP A N 1
ATOM 1338 C CA . ASP A 1 175 ? 78.523 90.886 -32.561 1.00 18.61 175 ASP A CA 1
ATOM 1339 C C . ASP A 1 175 ? 78.007 90.976 -31.133 1.00 19.17 175 ASP A C 1
ATOM 1340 O O . ASP A 1 175 ? 76.834 90.711 -30.873 1.00 19.17 175 ASP A O 1
ATOM 1345 N N . ILE A 1 176 ? 78.891 91.334 -30.208 1.00 17.87 176 ILE A N 1
ATOM 1346 C CA . ILE A 1 176 ? 78.522 91.443 -28.804 1.00 18.74 176 ILE A CA 1
ATOM 1347 C C . ILE A 1 176 ? 77.430 92.486 -28.583 1.00 17.97 176 ILE A C 1
ATOM 1348 O O . ILE A 1 176 ? 76.716 92.437 -27.582 1.00 17.96 176 ILE A O 1
ATOM 1353 N N . ASN A 1 177 ? 77.284 93.420 -29.520 1.00 16.84 177 ASN A N 1
ATOM 1354 C CA . ASN A 1 177 ? 76.254 94.446 -29.377 1.00 17.76 177 ASN A CA 1
ATOM 1355 C C . ASN A 1 177 ? 74.875 93.785 -29.396 1.00 17.48 177 ASN A C 1
ATOM 1356 O O . ASN A 1 177 ? 73.906 94.341 -28.884 1.00 18.50 177 ASN A O 1
ATOM 1361 N N . ALA A 1 178 ? 74.787 92.596 -29.986 1.00 17.30 178 ALA A N 1
ATOM 1362 C CA . ALA A 1 178 ? 73.513 91.883 -30.036 1.00 17.18 178 ALA A CA 1
ATOM 1363 C C . ALA A 1 178 ? 73.028 91.579 -28.617 1.00 17.26 178 ALA A C 1
ATOM 1364 O O . ALA A 1 178 ? 71.824 91.544 -28.362 1.00 16.90 178 ALA A O 1
ATOM 1366 N N . PHE A 1 179 ? 73.962 91.354 -27.694 1.00 15.92 179 PHE A N 1
ATOM 1367 C CA . PHE A 1 179 ? 73.581 91.079 -26.313 1.00 15.61 179 PHE A CA 1
ATOM 1368 C C . PHE A 1 179 ? 73.051 92.344 -25.643 1.00 17.21 179 PHE A C 1
ATOM 1369 O O . PHE A 1 179 ? 72.108 92.282 -24.856 1.00 15.38 179 PHE A O 1
ATOM 1377 N N . PHE A 1 180 ? 73.660 93.489 -25.943 1.00 15.55 180 PHE A N 1
ATOM 1378 C CA . PHE A 1 180 ? 73.199 94.746 -25.357 1.00 17.55 180 PHE A CA 1
ATOM 1379 C C . PHE A 1 180 ? 71.818 95.070 -25.903 1.00 18.13 180 PHE A C 1
ATOM 1380 O O . PHE A 1 180 ? 70.953 95.573 -25.186 1.00 18.72 180 PHE A O 1
ATOM 1388 N N . SER A 1 181 ? 71.619 94.779 -27.182 1.00 17.23 181 SER A N 1
ATOM 1389 C CA . SER A 1 181 ? 70.339 95.027 -27.822 1.00 19.39 181 SER A CA 1
ATOM 1390 C C . SER A 1 181 ? 69.257 94.196 -27.129 1.00 18.66 181 SER A C 1
ATOM 1391 O O . SER A 1 181 ? 68.160 94.690 -26.849 1.00 17.97 181 SER A O 1
ATOM 1394 N N . TYR A 1 182 ? 69.567 92.935 -26.848 1.00 15.93 182 TYR A N 1
ATOM 1395 C CA . TYR A 1 182 ? 68.605 92.073 -26.169 1.00 16.64 182 TYR A CA 1
ATOM 1396 C C . TYR A 1 182 ? 68.262 92.632 -24.787 1.00 17.49 182 TYR A C 1
ATOM 1397 O O . TYR A 1 182 ? 67.089 92.684 -24.407 1.00 17.59 182 TYR A O 1
ATOM 1406 N N . LEU A 1 183 ? 69.286 93.040 -24.036 1.00 15.37 183 LEU A N 1
ATOM 1407 C CA . LEU A 1 183 ? 69.086 93.585 -22.694 1.00 17.58 183 LEU A CA 1
ATOM 1408 C C . LEU A 1 183 ? 68.267 94.871 -22.703 1.00 18.19 183 LEU A C 1
ATOM 1409 O O . LEU A 1 183 ? 67.448 95.101 -21.812 1.00 18.20 183 LEU A O 1
ATOM 1414 N N . THR A 1 184 ? 68.500 95.709 -23.707 1.00 17.70 184 THR A N 1
ATOM 1415 C CA . THR A 1 184 ? 67.786 96.974 -23.829 1.00 19.32 184 THR A CA 1
ATOM 1416 C C . THR A 1 184 ? 66.297 96.770 -24.101 1.00 21.42 184 THR A C 1
ATOM 1417 O O . THR A 1 184 ? 65.448 97.424 -23.497 1.00 22.04 184 THR A O 1
ATOM 1421 N N . GLN A 1 185 ? 65.985 95.846 -25.001 1.00 21.22 185 GLN A N 1
ATOM 1422 C CA . GLN A 1 185 ? 64.600 95.585 -25.371 1.00 23.80 185 GLN A CA 1
ATOM 1423 C C . GLN A 1 185 ? 63.842 94.594 -24.491 1.00 22.50 185 GLN A C 1
ATOM 1424 O O . GLN A 1 185 ? 62.615 94.663 -24.408 1.00 23.25 185 GLN A O 1
ATOM 1430 N N . ASN A 1 186 ? 64.557 93.689 -23.826 1.00 20.49 186 ASN A N 1
ATOM 1431 C CA . ASN A 1 186 ? 63.905 92.675 -23.001 1.00 20.86 186 ASN A CA 1
ATOM 1432 C C . ASN A 1 186 ? 64.137 92.714 -21.495 1.00 19.40 186 ASN A C 1
ATOM 1433 O O . ASN A 1 186 ? 63.415 92.051 -20.751 1.00 20.18 186 ASN A O 1
ATOM 1438 N N . GLN A 1 187 ? 65.139 93.458 -21.035 1.00 17.79 187 GLN A N 1
ATOM 1439 C CA . GLN A 1 187 ? 65.407 93.519 -19.600 1.00 18.26 187 GLN A CA 1
ATOM 1440 C C . GLN A 1 187 ? 65.546 94.955 -19.099 1.00 18.87 187 GLN A C 1
ATOM 1441 O O . GLN A 1 187 ? 66.136 95.198 -18.047 1.00 21.26 187 GLN A O 1
ATOM 1447 N N . GLY A 1 188 ? 65.005 95.896 -19.866 1.00 18.56 188 GLY A N 1
ATOM 1448 C CA . GLY A 1 188 ? 65.043 97.299 -19.491 1.00 20.57 188 GLY A CA 1
ATOM 1449 C C . GLY A 1 188 ? 66.400 97.931 -19.233 1.00 20.76 188 GLY A C 1
ATOM 1450 O O . GLY A 1 188 ? 66.507 98.840 -18.414 1.00 20.34 188 GLY A O 1
ATOM 1451 N N . PHE A 1 189 ? 67.437 97.470 -19.925 1.00 19.78 189 PHE A N 1
ATOM 1452 C CA . PHE A 1 189 ? 68.775 98.031 -19.739 1.00 20.13 189 PHE A CA 1
ATOM 1453 C C . PHE A 1 189 ? 68.808 99.493 -20.205 1.00 19.41 189 PHE A C 1
ATOM 1454 O O . PHE A 1 189 ? 68.392 99.801 -21.317 1.00 19.48 189 PHE A O 1
ATOM 1462 N N . PRO A 1 190 ? 69.305 100.411 -19.354 1.00 20.47 190 PRO A N 1
ATOM 1463 C CA . PRO A 1 190 ? 69.382 101.841 -19.687 1.00 21.81 190 PRO A CA 1
ATOM 1464 C C . PRO A 1 190 ? 70.536 102.183 -20.630 1.00 23.29 190 PRO A C 1
ATOM 1465 O O . PRO A 1 190 ? 71.497 102.848 -20.240 1.00 24.18 190 PRO A O 1
ATOM 1469 N N . ALA A 1 191 ? 70.416 101.743 -21.876 1.00 23.88 191 ALA A N 1
ATOM 1470 C CA . ALA A 1 191 ? 71.451 101.954 -22.881 1.00 24.35 191 ALA A CA 1
ATOM 1471 C C . ALA A 1 191 ? 71.825 103.406 -23.169 1.00 26.61 191 ALA A C 1
ATOM 1472 O O . ALA A 1 191 ? 72.988 103.702 -23.461 1.00 24.26 191 ALA A O 1
ATOM 1474 N N . SER A 1 192 ? 70.856 104.311 -23.084 1.00 26.51 192 SER A N 1
ATOM 1475 C CA . SER A 1 192 ? 71.121 105.715 -23.381 1.00 28.04 192 SER A CA 1
ATOM 1476 C C . SER A 1 192 ? 71.790 106.502 -22.259 1.00 28.38 192 SER A C 1
ATOM 1477 O O . SER A 1 192 ? 72.090 107.683 -22.425 1.00 29.20 192 SER A O 1
ATOM 1480 N N . SER A 1 193 ? 72.030 105.860 -21.121 1.00 27.42 193 SER A N 1
ATOM 1481 C CA . SER A 1 193 ? 72.672 106.542 -20.005 1.00 28.02 193 SER A CA 1
ATOM 1482 C C . SER A 1 193 ? 73.836 105.740 -19.421 1.00 26.61 193 SER A C 1
ATOM 1483 O O . SER A 1 193 ? 74.315 106.034 -18.326 1.00 26.49 193 SER A O 1
ATOM 1486 N N . GLN A 1 194 ? 74.291 104.732 -20.159 1.00 24.65 194 GLN A N 1
ATOM 1487 C CA . GLN A 1 194 ? 75.406 103.894 -19.715 1.00 23.58 194 GLN A CA 1
ATOM 1488 C C . GLN A 1 194 ? 76.529 103.874 -20.751 1.00 22.11 194 GLN A C 1
ATOM 1489 O O . GLN A 1 194 ? 76.288 103.620 -21.930 1.00 21.23 194 GLN A O 1
ATOM 1495 N N . TYR A 1 195 ? 77.755 104.142 -20.306 1.00 21.28 195 TYR A N 1
ATOM 1496 C CA . TYR A 1 195 ? 78.912 104.133 -21.198 1.00 21.31 195 TYR A CA 1
ATOM 1497 C C . TYR A 1 195 ? 79.638 102.791 -21.150 1.00 19.39 195 TYR A C 1
ATOM 1498 O O . TYR A 1 195 ? 79.847 102.239 -20.073 1.00 18.40 195 TYR A O 1
ATOM 1507 N N . LEU A 1 196 ? 80.022 102.269 -22.310 1.00 19.26 196 LEU A N 1
ATOM 1508 C CA . LEU A 1 196 ? 80.783 101.025 -22.346 1.00 18.57 196 LEU A CA 1
ATOM 1509 C C . LEU A 1 196 ? 82.213 101.457 -22.013 1.00 18.23 196 LEU A C 1
ATOM 1510 O O . LEU A 1 196 ? 82.794 102.278 -22.724 1.00 19.70 196 LEU A O 1
ATOM 1515 N N . ILE A 1 197 ? 82.784 100.914 -20.942 1.00 18.53 197 ILE A N 1
ATOM 1516 C CA . ILE A 1 197 ? 84.126 101.323 -20.538 1.00 18.89 197 ILE A CA 1
ATOM 1517 C C . ILE A 1 197 ? 85.224 100.265 -20.545 1.00 19.62 197 ILE A C 1
ATOM 1518 O O . ILE A 1 197 ? 86.395 100.597 -20.369 1.00 18.66 197 ILE A O 1
ATOM 1523 N N . ASN A 1 198 ? 84.868 99.001 -20.743 1.00 18.58 198 ASN A N 1
ATOM 1524 C CA . ASN A 1 198 ? 85.890 97.957 -20.748 1.00 18.91 198 ASN A CA 1
ATOM 1525 C C . ASN A 1 198 ? 85.397 96.703 -21.459 1.00 17.47 198 ASN A C 1
ATOM 1526 O O . ASN A 1 198 ? 84.218 96.364 -21.388 1.00 16.57 198 ASN A O 1
ATOM 1531 N N . LEU A 1 199 ? 86.312 96.027 -22.147 1.00 15.71 199 LEU A N 1
ATOM 1532 C CA . LEU A 1 199 ? 85.995 94.803 -22.875 1.00 15.14 199 LEU A CA 1
ATOM 1533 C C . LEU A 1 199 ? 87.207 93.888 -22.741 1.00 15.47 199 LEU A C 1
ATOM 1534 O O . LEU A 1 199 ? 88.298 94.221 -23.210 1.00 14.46 199 LEU A O 1
ATOM 1539 N N . GLN A 1 200 ? 87.010 92.744 -22.092 1.00 14.46 200 GLN A N 1
ATOM 1540 C CA . GLN A 1 200 ? 88.079 91.776 -21.878 1.00 14.22 200 GLN A CA 1
ATOM 1541 C C . GLN A 1 200 ? 87.594 90.350 -22.095 1.00 13.24 200 GLN A C 1
ATOM 1542 O O . GLN A 1 200 ? 86.393 90.079 -22.105 1.00 12.43 200 GLN A O 1
ATOM 1548 N N . PHE A 1 201 ? 88.543 89.438 -22.261 1.00 12.40 201 PHE A N 1
ATOM 1549 C CA . PHE A 1 201 ? 88.222 88.034 -22.449 1.00 12.45 201 PHE A CA 1
ATOM 1550 C C . PHE A 1 201 ? 89.299 87.204 -21.778 1.00 12.16 201 PHE A C 1
ATOM 1551 O O . PHE A 1 201 ? 90.488 87.467 -21.944 1.00 13.39 201 PHE A O 1
ATOM 1559 N N . GLY A 1 202 ? 88.880 86.202 -21.016 1.00 12.58 202 GLY A N 1
ATOM 1560 C CA . GLY A 1 202 ? 89.850 85.365 -20.341 1.00 13.03 202 GLY A CA 1
ATOM 1561 C C . GLY A 1 202 ? 89.191 84.250 -19.562 1.00 13.91 202 GLY A C 1
ATOM 1562 O O . GLY A 1 202 ? 88.092 83.807 -19.902 1.00 14.12 202 GLY A O 1
ATOM 1563 N N . THR A 1 203 ? 89.865 83.796 -18.511 1.00 12.22 203 THR A N 1
ATOM 1564 C CA . THR A 1 203 ? 89.339 82.716 -17.695 1.00 11.73 203 THR A CA 1
ATOM 1565 C C . THR A 1 203 ? 89.406 83.082 -16.220 1.00 14.42 203 THR A C 1
ATOM 1566 O O . THR A 1 203 ? 90.404 83.634 -15.753 1.00 14.42 203 THR A O 1
ATOM 1570 N N . GLU A 1 204 ? 88.320 82.811 -15.503 1.00 14.44 204 GLU A N 1
ATOM 1571 C CA . GLU A 1 204 ? 88.279 83.060 -14.068 1.00 15.11 204 GLU A CA 1
ATOM 1572 C C . GLU A 1 204 ? 88.620 81.724 -13.431 1.00 15.96 204 GLU A C 1
ATOM 1573 O O . GLU A 1 204 ? 87.905 80.746 -13.641 1.00 14.27 204 GLU A O 1
ATOM 1579 N N . ALA A 1 205 ? 89.704 81.687 -12.662 1.00 14.57 205 ALA A N 1
ATOM 1580 C CA . ALA A 1 205 ? 90.135 80.465 -11.997 1.00 16.00 205 ALA A CA 1
ATOM 1581 C C . ALA A 1 205 ? 89.773 80.501 -10.514 1.00 17.39 205 ALA A C 1
ATOM 1582 O O . ALA A 1 205 ? 90.071 81.478 -9.820 1.00 18.59 205 ALA A O 1
ATOM 1584 N N . PHE A 1 206 ? 89.134 79.431 -10.041 1.00 16.26 206 PHE A N 1
ATOM 1585 C CA . PHE A 1 206 ? 88.721 79.302 -8.643 1.00 17.69 206 PHE A CA 1
ATOM 1586 C C . PHE A 1 206 ? 89.633 78.319 -7.897 1.00 18.17 206 PHE A C 1
ATOM 1587 O O . PHE A 1 206 ? 90.369 78.709 -6.995 1.00 18.41 206 PHE A O 1
ATOM 1595 N N . THR A 1 207 ? 89.567 77.042 -8.266 1.00 18.34 207 THR A N 1
ATOM 1596 C CA . THR A 1 207 ? 90.402 76.010 -7.648 1.00 18.89 207 THR A CA 1
ATOM 1597 C C . THR A 1 207 ? 90.702 74.908 -8.654 1.00 18.75 207 THR A C 1
ATOM 1598 O O . THR A 1 207 ? 89.974 74.736 -9.637 1.00 18.37 207 THR A O 1
ATOM 1602 N N . GLY A 1 208 ? 91.772 74.161 -8.401 1.00 17.48 208 GLY A N 1
ATOM 1603 C CA . GLY A 1 208 ? 92.147 73.073 -9.286 1.00 18.80 208 GLY A CA 1
ATOM 1604 C C . GLY A 1 208 ? 93.505 73.300 -9.920 1.00 19.47 208 GLY A C 1
ATOM 1605 O O . GLY A 1 208 ? 94.161 74.304 -9.645 1.00 20.87 208 GLY A O 1
ATOM 1606 N N . GLY A 1 209 ? 93.937 72.364 -10.760 1.00 19.32 209 GLY A N 1
ATOM 1607 C CA . GLY A 1 209 ? 95.219 72.509 -11.420 1.00 20.27 209 GLY A CA 1
ATOM 1608 C C . GLY A 1 209 ? 96.186 71.385 -11.105 1.00 21.14 209 GLY A C 1
ATOM 1609 O O . GLY A 1 209 ? 95.919 70.572 -10.227 1.00 22.14 209 GLY A O 1
ATOM 1610 N N . PRO A 1 210 ? 97.329 71.317 -11.803 1.00 21.58 210 PRO A N 1
ATOM 1611 C CA . PRO A 1 210 ? 97.736 72.250 -12.861 1.00 20.49 210 PRO A CA 1
ATOM 1612 C C . PRO A 1 210 ? 96.853 72.211 -14.108 1.00 19.21 210 PRO A C 1
ATOM 1613 O O . PRO A 1 210 ? 96.464 71.145 -14.587 1.00 19.38 210 PRO A O 1
ATOM 1617 N N . ALA A 1 211 ? 96.533 73.389 -14.625 1.00 16.74 211 ALA A N 1
ATOM 1618 C CA . ALA A 1 211 ? 95.702 73.494 -15.813 1.00 14.94 211 ALA A CA 1
ATOM 1619 C C . ALA A 1 211 ? 96.283 74.557 -16.730 1.00 15.36 211 ALA A C 1
ATOM 1620 O O . ALA A 1 211 ? 96.981 75.460 -16.274 1.00 15.38 211 ALA A O 1
ATOM 1622 N N . THR A 1 212 ? 95.996 74.441 -18.022 1.00 14.42 212 THR A N 1
ATOM 1623 C CA . THR A 1 212 ? 96.482 75.403 -19.002 1.00 14.68 212 THR A CA 1
ATOM 1624 C C . THR A 1 212 ? 95.329 75.872 -19.880 1.00 15.50 212 THR A C 1
ATOM 1625 O O . THR A 1 212 ? 94.601 75.057 -20.451 1.00 16.10 212 THR A O 1
ATOM 1629 N N . PHE A 1 213 ? 95.163 77.188 -19.960 1.00 14.78 213 PHE A N 1
ATOM 1630 C CA . PHE A 1 213 ? 94.127 77.809 -20.772 1.00 13.13 213 PHE A CA 1
ATOM 1631 C C . PHE A 1 213 ? 94.874 78.468 -21.920 1.00 14.36 213 PHE A C 1
ATOM 1632 O O . PHE A 1 213 ? 95.795 79.253 -21.696 1.00 13.77 213 PHE A O 1
ATOM 1640 N N . THR A 1 214 ? 94.486 78.146 -23.146 1.00 12.77 214 THR A N 1
ATOM 1641 C CA . THR A 1 214 ? 95.161 78.697 -24.308 1.00 14.57 214 THR A CA 1
ATOM 1642 C C . THR A 1 214 ? 94.230 79.456 -25.236 1.00 14.77 214 THR A C 1
ATOM 1643 O O . THR A 1 214 ? 93.163 78.967 -25.596 1.00 15.05 214 THR A O 1
ATOM 1647 N N . VAL A 1 215 ? 94.641 80.662 -25.608 1.00 15.13 215 VAL A N 1
ATOM 1648 C CA . VAL A 1 215 ? 93.868 81.477 -26.532 1.00 13.86 215 VAL A CA 1
ATOM 1649 C C . VAL A 1 215 ? 94.667 81.505 -27.831 1.00 16.16 215 VAL A C 1
ATOM 1650 O O . VAL A 1 215 ? 95.667 82.221 -27.941 1.00 14.62 215 VAL A O 1
ATOM 1654 N N . ASP A 1 216 ? 94.234 80.702 -28.801 1.00 17.04 216 ASP A N 1
ATOM 1655 C CA . ASP A 1 216 ? 94.908 80.611 -30.096 1.00 20.23 216 ASP A CA 1
ATOM 1656 C C . ASP A 1 216 ? 94.884 81.935 -30.835 1.00 20.59 216 ASP A C 1
ATOM 1657 O O . ASP A 1 216 ? 95.833 82.286 -31.532 1.00 20.65 216 ASP A O 1
ATOM 1662 N N . ASN A 1 217 ? 93.783 82.661 -30.695 1.00 20.26 217 ASN A N 1
ATOM 1663 C CA . ASN A 1 217 ? 93.652 83.963 -31.330 1.00 20.10 217 ASN A CA 1
ATOM 1664 C C . ASN A 1 217 ? 92.432 84.666 -30.764 1.00 18.84 217 ASN A C 1
ATOM 1665 O O . ASN A 1 217 ? 91.436 84.024 -30.428 1.00 18.93 217 ASN A O 1
ATOM 1670 N N . TRP A 1 218 ? 92.521 85.984 -30.651 1.00 15.78 218 TRP A N 1
ATOM 1671 C CA . TRP A 1 218 ? 91.419 86.780 -30.130 1.00 15.12 218 TRP A CA 1
ATOM 1672 C C . TRP A 1 218 ? 91.422 88.146 -30.790 1.00 14.98 218 TRP A C 1
ATOM 1673 O O . TRP A 1 218 ? 92.459 88.808 -30.854 1.00 15.60 218 TRP A O 1
ATOM 1684 N N . THR A 1 219 ? 90.264 88.557 -31.291 1.00 13.55 219 THR A N 1
ATOM 1685 C CA . THR A 1 219 ? 90.128 89.867 -31.911 1.00 14.37 219 THR A CA 1
ATOM 1686 C C . THR A 1 219 ? 88.855 90.488 -31.348 1.00 14.85 219 THR A C 1
ATOM 1687 O O . THR A 1 219 ? 87.925 89.777 -30.960 1.00 13.27 219 THR A O 1
ATOM 1691 N N . ALA A 1 220 ? 88.821 91.813 -31.300 1.00 15.06 220 ALA A N 1
ATOM 1692 C CA . ALA A 1 220 ? 87.653 92.528 -30.805 1.00 16.33 220 ALA A CA 1
ATOM 1693 C C . ALA A 1 220 ? 87.783 93.996 -31.168 1.00 17.02 220 ALA A C 1
ATOM 1694 O O . ALA A 1 220 ? 88.881 94.544 -31.200 1.00 17.42 220 ALA A O 1
ATOM 1696 N N . SER A 1 221 ? 86.650 94.622 -31.450 1.00 17.38 221 SER A N 1
ATOM 1697 C CA . SER A 1 221 ? 86.621 96.028 -31.807 1.00 21.12 221 SER A CA 1
ATOM 1698 C C . SER A 1 221 ? 85.293 96.618 -31.350 1.00 20.17 221 SER A C 1
ATOM 1699 O O . SER A 1 221 ? 84.304 95.900 -31.221 1.00 20.49 221 SER A O 1
ATOM 1702 N N . VAL A 1 222 ? 85.280 97.918 -31.083 1.00 21.37 222 VAL A N 1
ATOM 1703 C CA . VAL A 1 222 ? 84.056 98.600 -30.670 1.00 22.17 222 VAL A CA 1
ATOM 1704 C C . VAL A 1 222 ? 83.852 99.755 -31.642 1.00 24.24 222 VAL A C 1
ATOM 1705 O O . VAL A 1 222 ? 84.649 100.693 -31.677 1.00 23.68 222 VAL A O 1
ATOM 1709 N N . ASN A 1 223 ? 82.792 99.668 -32.438 1.00 24.97 223 ASN A N 1
ATOM 1710 C CA . ASN A 1 223 ? 82.479 100.684 -33.435 1.00 29.09 223 ASN A CA 1
ATOM 1711 C C . ASN A 1 223 ? 81.294 101.548 -33.014 1.00 31.26 223 ASN A C 1
ATOM 1712 O O . ASN A 1 223 ? 81.377 102.783 -33.184 1.00 34.53 223 ASN A O 1
#

Foldseek 3Di:
DKAWDAWDWDAAAFKIWIWHQPQQVQWDWTKIKAWDDHYNFWGWIKMWIATDHPFQDFRTWTWMWGDDDKDFLVPWDWKKKKWAKDKFDLQFFKWWWKKWEKELDLPDDRVHYQEIEIETLAGGDDDDDAAAFDAWDQFFNAIWGWGWHWDDDPHHIYIYIYTYHPHHDRIDIDTCSSVVVCCVVPVVDPRRRMITHIIITGMTGRHGDRMMMTIRIMGIDID

Solvent-accessible surface area: 9674 Å² total; per-residue (Å²): 117,92,14,64,64,52,133,44,82,13,80,32,104,50,14,24,0,24,3,34,4,128,3,54,201,90,26,106,38,76,4,24,0,64,20,76,141,31,38,72,89,6,0,16,0,50,0,82,1,48,4,63,45,32,125,49,47,22,0,0,11,0,1,0,3,12,92,34,133,88,57,42,8,61,85,12,84,28,0,59,8,38,8,93,3,96,24,84,54,83,133,6,23,0,0,0,0,0,10,0,13,1,0,63,75,54,120,53,64,59,92,39,5,43,35,20,4,11,0,7,0,2,87,24,52,111,14,109,6,83,44,140,78,62,33,95,11,106,8,66,74,78,80,3,48,0,26,66,8,58,55,101,140,120,81,66,78,32,80,3,19,1,0,2,12,171,68,70,32,67,87,13,75,28,58,0,27,37,2,3,46,37,1,56,141,94,54,65,10,46,9,83,58,9,66,0,4,21,0,35,0,0,1,29,0,22,21,24,28,92,3,34,0,26,0,60,66,0,39,6,44,20,83

Secondary structure (DSSP, 8-state):
-EE-SSEEEEEETTEEEEEE-TTGGGSEEEEEEEEEEEETTEEEEEEEEEEESSTTS--EEEEEEE----EEGGG----EEEEEEEEE--SSEEEEEEEEEEESSTTS-TT--SEEEEEEEEEETT---SSEEEEEEEETTEEEEEEEEEEEETTEEEEEEEEE-SS--SEEEEETHHHHHHHHHHS---GGG-EEEEEEEEEEEEEEEEEEEEEEEEEE---

Organism: Aspergillus niger (NCBI:txid5061)

Radius of gyration: 16.38 Å; Cα contacts (8 Å, |Δi|>4): 612; chains: 1; bounding box: 43×40×34 Å

CATH classification: 2.60.120.180

InterPro domains:
  IPR002594 Glycoside hydrolase family 12 [PF01670] 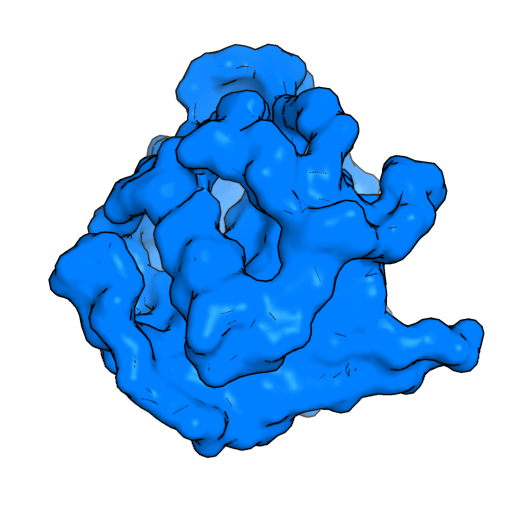(29-239)
  IPR002594 Glycoside hydrolase family 12 [PTHR34002] (11-239)
  IPR013319 Glycoside hydrolase family 11/12 [G3DSA:2.60.120.180] (17-239)
  IPR013320 Concanavalin A-like lectin/glucanase domain superfamily [SSF49899] (18-239)

Sequence (223 aa):
QTMCSQYDSASSPPYSVNQNLWGEYQGTGSQCVYVDKLSSSGASWHTEWTWSGGEGTVKSYSNSGVTFNKKLVSDVSSIPTSVEWKQDNTNVNADVAYDLFTAANVDHATSSGDYELMIWLARYGNIQPIGKQIATATVGGKSWEVWYGSTTQAGAEQRTYSFVSESPINSYSGDINAFFSYLTQNQGFPASSQYLINLQFGTEAFTGGPATFTVDNWTASVN